Protein AF-A0A3P3Y2M2-F1 (afdb_monomer)

Nearest PDB structures (foldseek):
  5f5b-assembly1_A  TM=7.004E-01  e=1.047E-04  Escherichia coli
  6pj9-assembly1_A  TM=7.264E-01  e=1.577E-04  Escherichia coli
  2nr9-assembly1_A  TM=6.964E-01  e=3.971E-04  Haemophilus influenzae 86-028NP
  6pjp-assembly1_A  TM=7.039E-01  e=3.971E-04  Escherichia coli

Radius of gyration: 27.41 Å; Cα contacts (8 Å, |Δi|>4): 352; chains: 1; bounding box: 83×66×89 Å

Foldseek 3Di:
DPDPPPVPVVVVVVLVLQAFPLLVVLLVLLVVQAVVCVVPVDFDWDQLVCCVVPVVVCVCNLADLLSTAPDDVQSVVQSVLCSVQVSVVCLQFFRVQSNLLLRLLSNQLSVQLSVVLVVCCVVVVPPVSSRDIAGYNLLLSLLSLLLCLLLDDQQDWDDQVVPDTDGSNCNSVVNLVVVCVVPVSHDSSSNVSSNVSSNCVQQAACVVSGDDLVVQVVQCPDPVNVVVCPRPSGRRGDPDDSHDNHHDPVVVVVVVVVVVVVVVVVVVVVVVVVVVVVDDDPDDDDDDDDDDDDDDDDDPDDDPPDDDDDDDDDDDDDD

InterPro domains:
  IPR022764 Peptidase S54, rhomboid domain [PF01694] (60-205)
  IPR035952 Rhomboid-like superfamily [G3DSA:1.20.1540.10] (23-204)
  IPR035952 Rhomboid-like superfamily [SSF144091] (23-203)

Sequence (319 aa):
MDQQQGSRGGRLAEALADVPDGCRLVLGVCAAVFAVTTLTGDVPVICPGSVVFDPWTYAYMLVVPSFVHLGALHILFNMMALLSVGVAIEKRFGTLCFVGIVMVFAVLGNAVYVLAYWAWAVVGGDATMLMSCAAGFSGVLFGMIVLESMLGNTSGSRSVFGLVAVPSWAYPWVSMVAIQLLMPGVSFVGHLSGAFIGLLYSCGVLNWLTLKRSWIRSFDASSVGQKICRRPSYVACPETSPLPPGAPEWFASAGLAVVSRLRAAGNHCRSLFRIRRAAPHWTTGVGHRLGGVHPAYELVGRADIEAGTAAKPPVHPPT

Solvent-accessible surface area (backbone atoms only — not comparable to full-atom values): 18174 Å² total; per-residue (Å²): 141,87,79,75,80,72,54,61,64,51,52,54,53,52,58,57,61,70,46,35,49,43,56,50,49,53,50,51,50,31,51,52,43,35,51,50,29,67,74,69,69,58,72,69,56,34,32,32,42,56,39,71,79,40,43,80,85,37,50,63,47,28,46,54,12,36,44,28,51,96,42,73,67,58,45,49,54,44,51,54,48,40,63,62,49,41,45,56,49,24,73,64,45,3,25,71,49,36,48,45,50,52,52,53,31,26,35,52,11,42,48,45,32,32,50,51,33,49,52,45,19,68,75,70,71,40,67,70,50,23,68,58,60,44,61,29,45,50,21,38,48,34,12,47,44,33,29,50,36,70,73,45,70,55,88,41,73,40,56,52,93,78,76,45,78,36,48,29,74,48,42,55,60,53,47,52,55,51,47,44,71,77,40,68,88,56,58,62,60,41,32,51,24,4,29,50,46,15,47,42,43,51,40,12,64,46,54,87,78,49,74,54,64,69,58,54,51,55,43,47,71,32,83,67,27,42,63,52,61,68,37,91,35,44,40,70,70,56,96,67,74,90,51,53,97,41,54,51,72,67,57,58,53,51,50,52,53,50,52,52,49,51,50,50,51,52,50,51,52,51,50,54,55,50,52,65,71,65,57,78,84,79,85,74,87,80,87,83,88,87,87,82,85,88,88,78,92,78,73,94,82,87,89,87,87,90,83,88,82,83,91,80,84,88,87,82,86,92,133

Secondary structure (DSSP, 8-state):
--SSSSHHHHHHHHHHHTS-HHHHHHHHHHHHHHHHHHHH-----B-HHHHHH-TTTTGGGGTGGGG--SSHHHHHHHHHHIIIIIHHHHHHH-HHHHHHHHHHHHHHHHHHHHHHHHHHHHHHT-GGGGG--B--THHHHHHHHHHHHHHS-TTSEEEETTTEEEEGGGHHHHHHHHHHHH-TTS-HHHHHHHHHHHHHHHTTTTGGGSPPHHHHHHHHHSHHHHHHHTSTT--PPPSS-SS-SS--HHHHHHHHHHHHHHHHHHHHHHHHHHHHHSS------------------------S--S--PPPPPPP---

pLDDT: mean 80.71, std 21.81, range [27.48, 98.69]

Structure (mmCIF, N/CA/C/O backbone):
data_AF-A0A3P3Y2M2-F1
#
_entry.id   AF-A0A3P3Y2M2-F1
#
loop_
_atom_site.group_PDB
_atom_site.id
_atom_site.type_symbol
_atom_site.label_atom_id
_atom_site.label_alt_id
_atom_site.label_comp_id
_atom_site.label_asym_id
_atom_site.label_entity_id
_atom_site.label_seq_id
_atom_site.pdbx_PDB_ins_code
_atom_site.Cartn_x
_atom_site.Cartn_y
_atom_site.Cartn_z
_atom_site.occupancy
_atom_site.B_iso_or_equiv
_atom_site.auth_seq_id
_atom_site.auth_comp_id
_atom_site.auth_asym_id
_atom_site.auth_atom_id
_atom_site.pdbx_PDB_model_num
ATOM 1 N N . MET A 1 1 ? 6.644 -34.733 32.906 1.00 42.22 1 MET A N 1
ATOM 2 C CA . MET A 1 1 ? 7.208 -33.969 31.771 1.00 42.22 1 MET A CA 1
ATOM 3 C C . MET A 1 1 ? 6.109 -33.562 30.774 1.00 42.22 1 MET A C 1
ATOM 5 O O . MET A 1 1 ? 6.388 -33.473 29.592 1.00 42.22 1 MET A O 1
ATOM 9 N N . ASP A 1 2 ? 4.900 -33.199 31.236 1.00 44.31 2 ASP A N 1
ATOM 10 C CA . ASP A 1 2 ? 3.735 -32.919 30.365 1.00 44.31 2 ASP A CA 1
ATOM 11 C C . ASP A 1 2 ? 3.074 -31.561 30.663 1.00 44.31 2 ASP A C 1
ATOM 13 O O . ASP A 1 2 ? 1.903 -31.481 31.019 1.00 44.31 2 ASP A O 1
ATOM 17 N N . GLN A 1 3 ? 3.820 -30.456 30.551 1.00 41.97 3 GLN A N 1
ATOM 18 C CA . GLN A 1 3 ? 3.225 -29.105 30.634 1.00 41.97 3 GLN A CA 1
ATOM 19 C C . GLN A 1 3 ? 3.660 -28.128 29.528 1.00 41.97 3 GLN A C 1
ATOM 21 O O . GLN A 1 3 ? 3.250 -26.972 29.543 1.00 41.97 3 GLN A O 1
ATOM 26 N N . GLN A 1 4 ? 4.428 -28.560 28.519 1.00 44.97 4 GLN A N 1
ATOM 27 C CA . GLN A 1 4 ? 4.898 -27.651 27.456 1.00 44.97 4 GLN A CA 1
ATOM 28 C C . GLN A 1 4 ? 4.209 -27.794 26.088 1.00 44.97 4 GLN A C 1
ATOM 30 O O . GLN A 1 4 ? 4.368 -26.904 25.255 1.00 44.97 4 GLN A O 1
ATOM 35 N N . GLN A 1 5 ? 3.400 -28.830 25.842 1.00 42.41 5 GLN A N 1
ATOM 36 C CA . GLN A 1 5 ? 2.737 -29.011 24.536 1.00 42.41 5 GLN A CA 1
ATOM 37 C C . GLN A 1 5 ? 1.361 -28.329 24.409 1.00 42.41 5 GLN A C 1
ATOM 39 O O . GLN A 1 5 ? 0.930 -28.057 23.292 1.00 42.41 5 GLN A O 1
ATOM 44 N N . GLY A 1 6 ? 0.710 -27.952 25.518 1.00 42.19 6 GLY A N 1
ATOM 45 C CA . GLY A 1 6 ? -0.612 -27.303 25.505 1.00 42.19 6 GLY A CA 1
ATOM 46 C C . GLY A 1 6 ? -0.627 -25.784 25.257 1.00 42.19 6 GLY A C 1
ATOM 47 O O . GLY A 1 6 ? -1.689 -25.227 25.000 1.00 42.19 6 GLY A O 1
ATOM 48 N N . SER A 1 7 ? 0.515 -25.082 25.312 1.00 53.81 7 SER A N 1
ATOM 49 C CA . SER A 1 7 ? 0.525 -23.601 25.328 1.00 53.81 7 SER A CA 1
ATOM 50 C C . SER A 1 7 ? 0.750 -22.928 23.967 1.00 53.81 7 SER A C 1
ATOM 52 O O . SER A 1 7 ? 0.379 -21.768 23.786 1.00 53.81 7 SER A O 1
ATOM 54 N N . ARG A 1 8 ? 1.326 -23.630 22.980 1.00 50.03 8 ARG A N 1
ATOM 55 C CA . ARG A 1 8 ? 1.607 -23.054 21.649 1.00 50.03 8 ARG A CA 1
ATOM 56 C C . ARG A 1 8 ? 0.356 -22.910 20.782 1.00 50.03 8 ARG A C 1
ATOM 58 O O . ARG A 1 8 ? 0.196 -21.878 20.138 1.00 50.03 8 ARG A O 1
ATOM 65 N N . GLY A 1 9 ? -0.533 -23.906 20.805 1.00 49.75 9 GLY A N 1
ATOM 66 C CA . GLY A 1 9 ? -1.818 -23.849 20.098 1.00 49.75 9 GLY A CA 1
ATOM 67 C C . GLY A 1 9 ? -2.753 -22.782 20.674 1.00 49.75 9 GLY A C 1
ATOM 68 O O . GLY A 1 9 ? -3.369 -22.041 19.915 1.00 49.75 9 GLY A O 1
ATOM 69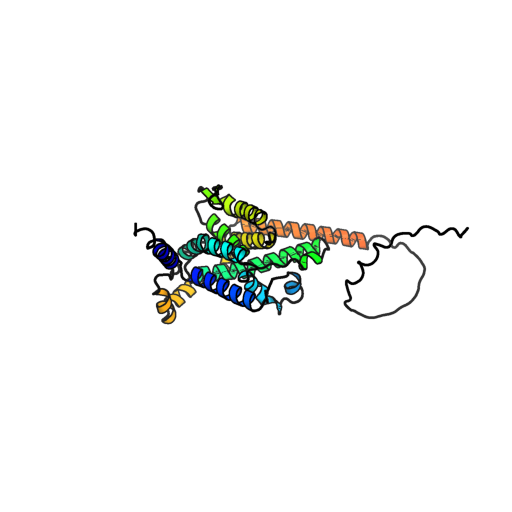 N N . GLY A 1 10 ? -2.773 -22.638 22.006 1.00 55.69 10 GLY A N 1
ATOM 70 C CA . GLY A 1 10 ? -3.553 -21.609 22.700 1.00 55.69 10 GLY A CA 1
ATOM 71 C C . GLY A 1 10 ? -3.094 -20.188 22.371 1.00 55.69 10 GLY A C 1
ATOM 72 O O . GLY A 1 10 ? -3.913 -19.362 21.997 1.00 55.69 10 GLY A O 1
ATOM 73 N N . ARG A 1 11 ? -1.780 -19.920 22.395 1.00 61.12 11 ARG A N 1
ATOM 74 C CA . ARG A 1 11 ? -1.228 -18.580 22.117 1.00 61.12 11 ARG A CA 1
ATOM 75 C C . ARG A 1 11 ? -1.425 -18.111 20.679 1.00 61.12 11 ARG A C 1
ATOM 77 O O . ARG A 1 11 ? -1.640 -16.926 20.460 1.00 61.12 11 ARG A O 1
ATOM 84 N N . LEU A 1 12 ? -1.337 -19.013 19.698 1.00 59.72 12 LEU A N 1
ATOM 85 C CA . LEU A 1 12 ? -1.603 -18.655 18.302 1.00 59.72 12 LEU A CA 1
ATOM 86 C C . LEU A 1 12 ? -3.098 -18.401 18.078 1.00 59.72 12 LEU A C 1
ATOM 88 O O . LEU A 1 12 ? -3.453 -17.437 17.408 1.00 59.72 12 LEU A O 1
ATOM 92 N N . ALA A 1 13 ? -3.966 -19.230 18.661 1.00 60.31 13 ALA A N 1
ATOM 93 C CA . ALA A 1 13 ? -5.411 -19.034 18.592 1.00 60.31 13 ALA A CA 1
ATOM 94 C C . ALA A 1 13 ? -5.848 -17.727 19.278 1.00 60.31 13 ALA A C 1
ATOM 96 O O . ALA A 1 13 ? -6.673 -17.000 18.736 1.00 60.31 13 ALA A O 1
ATOM 97 N N . GLU A 1 14 ? -5.244 -17.394 20.418 1.00 64.56 14 GLU A N 1
ATOM 98 C CA . GLU A 1 14 ? -5.468 -16.148 21.157 1.00 64.56 14 GLU A CA 1
ATOM 99 C C . GLU A 1 14 ? -4.942 -14.928 20.381 1.00 64.56 14 GLU A C 1
ATOM 101 O O . GLU A 1 14 ? -5.668 -13.958 20.182 1.00 64.56 14 GLU A O 1
ATOM 106 N N . ALA A 1 15 ? -3.737 -15.014 19.805 1.00 66.56 15 ALA A N 1
ATOM 107 C CA . ALA A 1 15 ? -3.194 -13.958 18.949 1.00 66.56 15 ALA A CA 1
ATOM 108 C C . ALA A 1 15 ? -4.042 -13.719 17.686 1.00 66.56 15 ALA A C 1
ATOM 110 O O . ALA A 1 15 ? -4.184 -12.579 17.249 1.00 66.56 15 ALA A O 1
ATOM 111 N N . LEU A 1 16 ? -4.623 -14.772 17.099 1.00 67.81 16 LEU A N 1
ATOM 112 C CA . LEU A 1 16 ? -5.538 -14.667 15.956 1.00 67.81 16 LEU A CA 1
ATOM 113 C C . LEU A 1 16 ? -6.929 -14.149 16.361 1.00 67.81 16 LEU A C 1
ATOM 115 O O . LEU A 1 16 ? -7.589 -13.471 15.563 1.00 67.81 16 LEU A O 1
ATOM 119 N N . ALA A 1 17 ? -7.374 -14.424 17.590 1.00 73.38 17 ALA A N 1
ATOM 120 C CA . ALA A 1 17 ? -8.625 -13.907 18.145 1.00 73.38 17 ALA A CA 1
ATOM 121 C C . ALA A 1 17 ? -8.603 -12.375 18.309 1.00 73.38 17 ALA A C 1
ATOM 123 O O . ALA A 1 17 ? -9.629 -11.726 18.090 1.00 73.38 17 ALA A O 1
ATOM 124 N N . ASP A 1 18 ? -7.425 -11.802 18.562 1.00 84.81 18 ASP A N 1
ATOM 125 C CA . ASP A 1 18 ? -7.211 -10.356 18.710 1.00 84.81 18 ASP A CA 1
ATOM 126 C C . ASP A 1 18 ? -7.053 -9.588 17.388 1.00 84.81 18 ASP A C 1
ATOM 128 O O . ASP A 1 18 ? -6.997 -8.351 17.388 1.00 84.81 18 ASP A O 1
ATOM 132 N N . VAL A 1 19 ? -6.979 -10.289 16.250 1.00 93.00 19 VAL A N 1
ATOM 133 C CA . VAL A 1 19 ? -6.879 -9.650 14.931 1.00 93.00 19 VAL A CA 1
ATOM 134 C C . VAL A 1 19 ? -8.233 -9.039 14.552 1.00 93.00 19 VAL A C 1
ATOM 136 O O . VAL A 1 19 ? -9.222 -9.770 14.476 1.00 93.00 19 VAL A O 1
ATOM 139 N N . PRO A 1 20 ? -8.300 -7.728 14.265 1.00 96.19 20 PRO A N 1
ATOM 140 C CA . PRO A 1 20 ? -9.524 -7.084 13.811 1.00 96.19 20 PRO A CA 1
ATOM 141 C C . PRO A 1 20 ? -10.053 -7.620 12.470 1.00 96.19 20 PRO A C 1
ATOM 143 O O . PRO A 1 20 ? -9.307 -8.167 11.650 1.00 96.19 20 PRO A O 1
ATOM 146 N N . ASP A 1 21 ? -11.354 -7.451 12.237 1.00 95.94 21 ASP A N 1
ATOM 147 C CA . ASP A 1 21 ? -12.065 -8.051 11.101 1.00 95.94 21 ASP A CA 1
ATOM 148 C C . ASP A 1 21 ? -11.552 -7.590 9.723 1.00 95.94 21 ASP A C 1
ATOM 150 O O . ASP A 1 21 ? -11.526 -8.386 8.783 1.00 95.94 21 ASP A O 1
ATOM 154 N N . GLY A 1 22 ? -11.106 -6.342 9.579 1.00 97.19 22 GLY A N 1
ATOM 155 C CA . GLY A 1 22 ? -10.561 -5.816 8.325 1.00 97.19 22 GLY A CA 1
ATOM 156 C C . GLY A 1 22 ? -9.234 -6.475 7.951 1.00 97.19 22 GLY A C 1
ATOM 157 O O . GLY A 1 22 ? -9.047 -6.909 6.814 1.00 97.19 22 GLY A O 1
ATOM 158 N N . CYS A 1 23 ? -8.328 -6.629 8.913 1.00 97.81 23 CYS A N 1
ATOM 159 C CA . CYS A 1 23 ? -7.068 -7.344 8.739 1.00 97.81 23 CYS A CA 1
ATOM 160 C C . CYS A 1 23 ? -7.311 -8.815 8.395 1.00 97.81 23 CYS A C 1
ATOM 162 O O . CYS A 1 23 ? -6.661 -9.342 7.492 1.00 97.81 23 CYS A O 1
ATOM 164 N N . ARG A 1 24 ? -8.280 -9.469 9.055 1.00 96.12 24 ARG A N 1
ATOM 165 C CA . ARG A 1 24 ? -8.691 -10.842 8.710 1.00 96.12 24 ARG A CA 1
ATOM 166 C C . ARG A 1 24 ? -9.223 -10.940 7.288 1.00 96.12 24 ARG A C 1
ATOM 168 O O . ARG A 1 24 ? -8.880 -11.890 6.590 1.00 96.12 24 ARG A O 1
ATOM 175 N N . LEU A 1 25 ? -10.029 -9.970 6.856 1.00 97.50 25 LEU A N 1
ATOM 176 C CA . LEU A 1 25 ? -10.544 -9.913 5.491 1.00 97.50 25 LEU A CA 1
ATOM 177 C C . LEU A 1 25 ? -9.397 -9.847 4.480 1.00 97.50 25 LEU A C 1
ATOM 179 O O . LEU A 1 25 ? -9.344 -10.673 3.574 1.00 97.50 25 LEU A O 1
ATOM 183 N N . VAL A 1 26 ? -8.458 -8.913 4.650 1.00 98.38 26 VAL A N 1
ATOM 184 C CA . VAL A 1 26 ? -7.310 -8.767 3.739 1.00 98.38 26 VAL A CA 1
ATOM 185 C C . VAL A 1 26 ? -6.443 -10.026 3.739 1.00 98.38 26 VAL A C 1
ATOM 187 O O . VAL A 1 26 ? -6.073 -10.510 2.671 1.00 98.38 26 VAL A O 1
ATOM 190 N N . LEU A 1 27 ? -6.165 -10.596 4.915 1.00 97.44 27 LEU A N 1
ATOM 191 C CA . LEU A 1 27 ? -5.400 -11.837 5.047 1.00 97.44 27 LEU A CA 1
ATOM 192 C C . LEU A 1 27 ? -6.092 -13.001 4.325 1.00 97.44 27 LEU A C 1
ATOM 194 O O . LEU A 1 27 ? -5.446 -13.723 3.568 1.00 97.44 27 LEU A O 1
ATOM 198 N N . GLY A 1 28 ? -7.405 -13.152 4.516 1.00 97.81 28 GLY A N 1
ATOM 199 C CA . GLY A 1 28 ? -8.212 -14.175 3.855 1.00 97.81 28 GLY A CA 1
ATOM 200 C C . GLY A 1 28 ? -8.247 -14.010 2.337 1.00 97.81 28 GLY A C 1
ATOM 201 O O . GLY A 1 28 ? -8.070 -14.991 1.619 1.00 97.81 28 GLY A O 1
ATOM 202 N N . VAL A 1 29 ? -8.400 -12.778 1.840 1.00 98.50 29 VAL A N 1
ATOM 203 C CA . VAL A 1 29 ? -8.367 -12.474 0.399 1.00 98.50 29 VAL A CA 1
ATOM 204 C C . VAL A 1 29 ? -7.001 -12.810 -0.196 1.00 98.50 29 VAL A C 1
ATOM 206 O O . VAL A 1 29 ? -6.942 -13.541 -1.180 1.00 98.50 29 VAL A O 1
ATOM 209 N N . CYS A 1 30 ? -5.901 -12.354 0.410 1.00 98.38 30 CYS A N 1
ATOM 210 C CA . CYS A 1 30 ? -4.549 -12.664 -0.064 1.00 98.38 30 CYS A CA 1
ATOM 211 C C . CYS A 1 30 ? -4.268 -14.174 -0.068 1.00 98.38 30 CYS A C 1
ATOM 213 O O . CYS A 1 30 ? -3.694 -14.686 -1.027 1.00 98.38 30 CYS A O 1
ATOM 215 N N . ALA A 1 31 ? -4.689 -14.896 0.976 1.00 98.00 31 ALA A N 1
ATOM 216 C CA . ALA A 1 31 ? -4.519 -16.345 1.060 1.00 98.00 31 ALA A CA 1
ATOM 217 C C . ALA A 1 31 ? -5.339 -17.086 -0.007 1.00 98.00 31 ALA A C 1
ATOM 219 O O . ALA A 1 31 ? -4.819 -17.989 -0.662 1.00 98.00 31 ALA A O 1
ATOM 220 N N . ALA A 1 32 ? -6.597 -16.686 -0.217 1.00 98.12 32 ALA A N 1
ATOM 221 C CA . ALA A 1 32 ? -7.462 -17.271 -1.236 1.00 98.12 32 ALA A CA 1
ATOM 222 C C . ALA A 1 32 ? -6.926 -17.014 -2.651 1.00 98.12 32 ALA A C 1
ATOM 224 O O . ALA A 1 32 ? -6.823 -17.950 -3.441 1.00 98.12 32 ALA A O 1
ATOM 225 N N . VAL A 1 33 ? -6.524 -15.774 -2.951 1.00 98.00 33 VAL A N 1
ATOM 226 C CA . VAL A 1 33 ? -5.908 -15.420 -4.238 1.00 98.00 33 VAL A CA 1
ATOM 227 C C . VAL A 1 33 ? -4.638 -16.234 -4.451 1.00 98.00 33 VAL A C 1
ATOM 229 O O . VAL A 1 33 ? -4.509 -16.868 -5.489 1.00 98.00 33 VAL A O 1
ATOM 232 N N . PHE A 1 34 ? -3.746 -16.308 -3.460 1.00 97.81 34 PHE A N 1
ATOM 233 C CA . PHE A 1 34 ? -2.516 -17.091 -3.575 1.00 97.81 34 PHE A CA 1
ATOM 234 C C . PHE A 1 34 ? -2.774 -18.583 -3.821 1.00 97.81 34 PHE A C 1
ATOM 236 O O . PHE A 1 34 ? -2.084 -19.201 -4.633 1.00 97.81 34 PHE A O 1
ATOM 243 N N . ALA A 1 35 ? -3.784 -19.166 -3.167 1.00 97.69 35 ALA A N 1
ATOM 244 C CA . ALA A 1 35 ? -4.189 -20.545 -3.424 1.00 97.69 35 ALA A CA 1
ATOM 245 C C . ALA A 1 35 ? -4.680 -20.721 -4.870 1.00 97.69 35 ALA A C 1
ATOM 247 O O . ALA A 1 35 ? -4.222 -21.625 -5.564 1.00 97.69 35 ALA A O 1
ATOM 248 N N . VAL A 1 36 ? -5.550 -19.828 -5.352 1.00 97.62 36 VAL A N 1
ATOM 249 C CA . VAL A 1 36 ? -6.069 -19.868 -6.729 1.00 97.62 36 VAL A CA 1
ATOM 250 C C . VAL A 1 36 ? -4.948 -19.709 -7.756 1.00 97.62 36 VAL A C 1
ATOM 252 O O . VAL A 1 36 ? -4.858 -20.520 -8.676 1.00 97.62 36 VAL A O 1
ATOM 255 N N . THR A 1 37 ? -4.060 -18.726 -7.598 1.00 96.88 37 THR A N 1
ATOM 256 C CA . THR A 1 37 ? -2.951 -18.497 -8.540 1.00 96.88 37 THR A CA 1
ATOM 257 C C . THR A 1 37 ? -1.950 -19.654 -8.526 1.00 96.88 37 THR A C 1
ATOM 259 O O . THR A 1 37 ? -1.396 -20.004 -9.560 1.00 96.88 37 THR A O 1
ATOM 262 N N . THR A 1 38 ? -1.752 -20.307 -7.374 1.00 96.06 38 THR A N 1
ATOM 263 C CA . THR A 1 38 ? -0.898 -21.505 -7.271 1.00 96.06 38 THR A CA 1
ATOM 264 C C . THR A 1 38 ? -1.526 -22.719 -7.960 1.00 96.06 38 THR A C 1
ATOM 266 O O . THR A 1 38 ? -0.818 -23.489 -8.600 1.00 96.06 38 THR A O 1
ATOM 269 N N . LEU A 1 39 ? -2.845 -22.901 -7.842 1.00 96.75 39 LEU A N 1
ATOM 270 C CA . LEU A 1 39 ? -3.561 -24.027 -8.452 1.00 96.75 39 LEU A CA 1
ATOM 271 C C . LEU A 1 39 ? -3.724 -23.876 -9.968 1.00 96.75 39 LEU A C 1
ATOM 273 O O . LEU A 1 39 ? -3.682 -24.867 -10.690 1.00 96.75 39 LEU A O 1
ATOM 277 N N . THR A 1 40 ? -3.945 -22.651 -10.440 1.00 96.50 40 THR A N 1
ATOM 278 C CA . THR A 1 40 ? -4.208 -22.362 -11.859 1.00 96.50 40 THR A CA 1
ATOM 279 C C . THR A 1 40 ? -2.939 -22.065 -12.653 1.00 96.50 40 THR A C 1
ATOM 281 O O . THR A 1 40 ? -2.927 -22.259 -13.865 1.00 96.50 40 THR A O 1
ATOM 284 N N . GLY A 1 41 ? -1.883 -21.582 -11.993 1.00 93.50 41 GLY A N 1
ATOM 285 C CA . GLY A 1 41 ? -0.690 -21.046 -12.647 1.00 93.50 41 GLY A CA 1
ATOM 286 C C . GLY A 1 41 ? -0.894 -19.661 -13.274 1.00 93.50 41 GLY A C 1
ATOM 287 O O . GLY A 1 41 ? 0.072 -19.088 -13.773 1.00 93.50 41 GLY A O 1
ATOM 288 N N . ASP A 1 42 ? -2.112 -19.109 -13.233 1.00 92.81 42 ASP A N 1
ATOM 289 C CA . ASP A 1 42 ? -2.406 -17.762 -13.716 1.00 92.81 42 ASP A CA 1
ATOM 290 C C . ASP A 1 42 ? -2.088 -16.743 -12.619 1.00 92.81 42 ASP A C 1
ATOM 292 O O . ASP A 1 42 ? -2.654 -16.774 -11.523 1.00 92.81 42 ASP A O 1
ATOM 296 N N . VAL A 1 43 ? -1.132 -15.859 -12.896 1.00 93.25 43 VAL A N 1
ATOM 297 C CA . VAL A 1 43 ? -0.588 -14.906 -11.928 1.00 93.25 43 VAL A CA 1
ATOM 298 C C . VAL A 1 43 ? -0.724 -13.500 -12.508 1.00 93.25 43 VAL A C 1
ATOM 300 O O . VAL A 1 43 ? 0.181 -13.031 -13.204 1.00 93.25 43 VAL A O 1
ATOM 303 N N . PRO A 1 44 ? -1.840 -12.798 -12.235 1.00 93.50 44 PRO A N 1
ATOM 304 C CA . PRO A 1 44 ? -2.042 -11.467 -12.776 1.00 93.50 44 PRO A CA 1
ATOM 305 C C . PRO A 1 44 ? -1.059 -10.481 -12.139 1.00 93.50 44 PRO A C 1
ATOM 307 O O . PRO A 1 44 ? -1.107 -10.196 -10.941 1.00 93.50 44 PRO A O 1
ATOM 310 N N . VAL A 1 45 ? -0.165 -9.950 -12.968 1.00 95.50 45 VAL A N 1
ATOM 311 C CA . VAL A 1 45 ? 0.812 -8.918 -12.612 1.00 95.50 45 VAL A CA 1
ATOM 312 C C . VAL A 1 45 ? 0.455 -7.608 -13.310 1.00 95.50 45 VAL A C 1
ATOM 314 O O . VAL A 1 45 ? -0.059 -7.610 -14.430 1.00 95.50 45 VAL A O 1
ATOM 317 N N . ILE A 1 46 ? 0.738 -6.474 -12.669 1.00 96.12 46 ILE A N 1
ATOM 318 C CA . ILE A 1 46 ? 0.613 -5.170 -13.323 1.00 96.12 46 ILE A CA 1
ATOM 319 C C . ILE A 1 46 ? 1.877 -4.884 -14.125 1.00 96.12 46 ILE A C 1
ATOM 321 O O . ILE A 1 46 ? 2.958 -4.769 -13.557 1.00 96.12 46 ILE A O 1
ATOM 325 N N . CYS A 1 47 ? 1.723 -4.716 -15.435 1.00 96.44 47 CYS A N 1
ATOM 326 C CA . CYS A 1 47 ? 2.747 -4.175 -16.321 1.00 96.44 47 CYS A CA 1
ATOM 327 C C . CYS A 1 47 ? 2.302 -2.772 -16.776 1.00 96.44 47 CYS A C 1
ATOM 329 O O . CYS A 1 47 ? 1.189 -2.643 -17.301 1.00 96.44 47 CYS A O 1
ATOM 331 N N . PRO A 1 48 ? 3.119 -1.714 -16.605 1.00 95.69 48 PRO A N 1
ATOM 332 C CA . PRO A 1 48 ? 2.750 -0.351 -16.980 1.00 95.69 48 PRO A CA 1
ATOM 333 C C . PRO A 1 48 ? 2.276 -0.215 -18.426 1.00 95.69 48 PRO A C 1
ATOM 335 O O . PRO A 1 48 ? 1.300 0.486 -18.674 1.00 95.69 48 PRO A O 1
ATOM 338 N N . GLY A 1 49 ? 2.906 -0.924 -19.369 1.00 92.56 49 GLY A N 1
ATOM 339 C CA . GLY A 1 49 ? 2.522 -0.895 -20.781 1.00 92.56 49 GLY A CA 1
ATOM 340 C C . GLY A 1 49 ? 1.059 -1.272 -21.017 1.00 92.56 49 GLY A C 1
ATOM 341 O O . GLY A 1 49 ? 0.353 -0.542 -21.706 1.00 92.56 49 GLY A O 1
ATOM 342 N N . SER A 1 50 ? 0.574 -2.349 -20.393 1.00 93.62 50 SER A N 1
ATOM 343 C CA . SER A 1 50 ? -0.813 -2.811 -20.553 1.00 93.62 50 SER A CA 1
ATOM 344 C C . SER A 1 50 ? -1.821 -1.752 -20.105 1.00 93.62 50 SER A C 1
ATOM 346 O O . SER A 1 50 ? -2.784 -1.471 -20.811 1.00 93.62 50 SER A O 1
ATOM 348 N N . VAL A 1 51 ? -1.565 -1.110 -18.961 1.00 95.56 51 VAL A N 1
ATOM 349 C CA . VAL A 1 51 ? -2.449 -0.071 -18.410 1.00 95.56 51 VAL A CA 1
ATOM 350 C C . VAL A 1 51 ? -2.356 1.234 -19.207 1.00 95.56 51 VAL A C 1
ATOM 352 O O . VAL A 1 51 ? -3.356 1.922 -19.371 1.00 95.56 51 VAL A O 1
ATOM 355 N N . VAL A 1 52 ? -1.174 1.590 -19.715 1.00 94.12 52 VAL A N 1
ATOM 356 C CA . VAL A 1 52 ? -0.974 2.811 -20.513 1.00 94.12 52 VAL A CA 1
ATOM 357 C C . VAL A 1 52 ? -1.646 2.706 -21.881 1.00 94.12 52 VAL A C 1
ATOM 359 O O . VAL A 1 52 ? -2.272 3.669 -22.321 1.00 94.12 52 VAL A O 1
ATOM 362 N N . PHE A 1 53 ? -1.496 1.569 -22.565 1.00 93.81 53 PHE A N 1
ATOM 363 C CA . PHE A 1 53 ? -1.968 1.411 -23.942 1.00 93.81 53 PHE A CA 1
ATOM 364 C C . PHE A 1 53 ? -3.431 0.969 -24.042 1.00 93.81 53 PHE A C 1
ATOM 366 O O . PHE A 1 53 ? -4.086 1.319 -25.021 1.00 93.81 53 PHE A O 1
ATOM 373 N N . ASP A 1 54 ? -3.957 0.263 -23.038 1.00 94.12 54 ASP A N 1
ATOM 374 C CA . ASP A 1 54 ? -5.370 -0.123 -22.978 1.00 94.12 54 ASP A CA 1
ATOM 375 C C . ASP A 1 54 ? -5.948 0.034 -21.551 1.00 94.12 54 ASP A C 1
ATOM 377 O O . ASP A 1 54 ? -6.221 -0.939 -20.837 1.00 94.12 54 ASP A O 1
ATOM 381 N N . PRO A 1 55 ? -6.132 1.285 -21.090 1.00 92.81 55 PRO A N 1
ATOM 382 C CA . PRO A 1 55 ? -6.509 1.571 -19.707 1.00 92.81 55 PRO A CA 1
ATOM 383 C C . PRO A 1 55 ? -7.887 1.033 -19.322 1.00 92.81 55 PRO A C 1
ATOM 385 O O . PRO A 1 55 ? -8.106 0.726 -18.153 1.00 92.81 55 PRO A O 1
ATOM 388 N N . TRP A 1 56 ? -8.825 0.923 -20.266 1.00 93.44 56 TRP A N 1
ATOM 389 C CA . TRP A 1 56 ? -10.187 0.486 -19.952 1.00 93.44 56 TRP A CA 1
ATOM 390 C C . TRP A 1 56 ? -10.273 -1.017 -19.743 1.00 93.44 56 TRP A C 1
ATOM 392 O O . TRP A 1 56 ? -10.899 -1.453 -18.776 1.00 93.44 56 TRP A O 1
ATOM 402 N N . THR A 1 57 ? -9.590 -1.797 -20.577 1.00 95.38 57 THR A N 1
ATOM 403 C CA . THR A 1 57 ? -9.514 -3.249 -20.397 1.00 95.38 57 THR A CA 1
ATOM 404 C C . THR A 1 57 ? -8.719 -3.605 -19.145 1.00 95.38 57 THR A C 1
ATOM 406 O O . THR A 1 57 ? -9.126 -4.483 -18.386 1.00 95.38 57 THR A O 1
ATOM 409 N N . TYR A 1 58 ? -7.616 -2.898 -18.875 1.00 95.56 58 TYR A N 1
ATOM 410 C CA . TYR A 1 58 ? -6.709 -3.219 -17.768 1.00 95.56 58 TYR A CA 1
ATOM 411 C C . TYR A 1 58 ? -6.938 -2.394 -16.491 1.00 95.56 58 TYR A C 1
ATOM 413 O O . TYR A 1 58 ? -6.121 -2.456 -15.573 1.00 95.56 58 TYR A O 1
ATOM 421 N N . ALA A 1 59 ? -8.058 -1.674 -16.356 1.00 94.88 59 ALA A N 1
ATOM 422 C CA . ALA A 1 59 ? -8.351 -0.860 -15.167 1.00 94.88 59 ALA A CA 1
ATOM 423 C C . ALA A 1 59 ? -8.321 -1.668 -13.854 1.00 94.88 59 ALA A C 1
ATOM 425 O O . ALA A 1 59 ? -7.854 -1.183 -12.821 1.00 94.88 59 ALA A O 1
ATOM 426 N N . TYR A 1 60 ? -8.771 -2.926 -13.890 1.00 95.62 60 TYR A N 1
ATOM 427 C CA . TYR A 1 60 ? -8.761 -3.822 -12.730 1.00 95.62 60 TYR A CA 1
ATOM 428 C C . TYR A 1 60 ? -7.343 -4.134 -12.215 1.00 95.62 60 TYR A C 1
ATOM 430 O O . TYR A 1 60 ? -7.178 -4.467 -11.037 1.00 95.62 60 TYR A O 1
ATOM 438 N N . MET A 1 61 ? -6.310 -3.964 -13.055 1.00 96.56 61 MET A N 1
ATOM 439 C CA . MET A 1 61 ? -4.908 -4.137 -12.663 1.00 96.56 61 MET A CA 1
ATOM 440 C C . MET A 1 61 ? -4.425 -3.073 -11.681 1.00 96.56 61 MET A C 1
ATOM 442 O O . MET A 1 61 ? -3.403 -3.265 -11.035 1.00 96.56 61 MET A O 1
ATOM 446 N N . LEU A 1 62 ? -5.175 -1.987 -11.483 1.00 97.50 62 LEU A N 1
ATOM 447 C CA . LEU A 1 62 ? -4.889 -1.044 -10.402 1.00 97.50 62 LEU A CA 1
ATOM 448 C C . LEU A 1 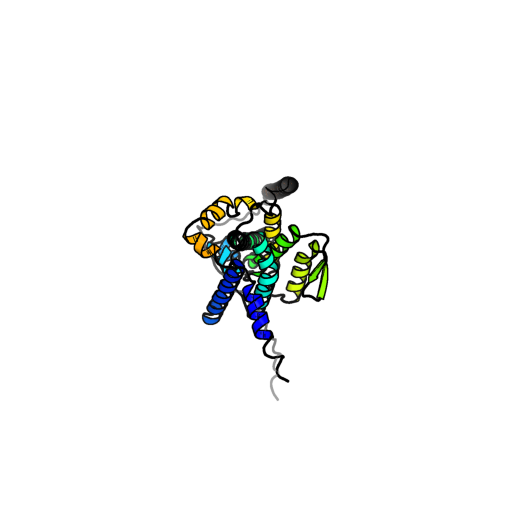62 ? -5.220 -1.618 -9.014 1.00 97.50 62 LEU A C 1
ATOM 450 O O . LEU A 1 62 ? -4.781 -1.059 -8.015 1.00 97.50 62 LEU A O 1
ATOM 454 N N . VAL A 1 63 ? -5.960 -2.727 -8.924 1.00 97.75 63 VAL A N 1
ATOM 455 C CA . VAL A 1 63 ? -6.354 -3.349 -7.648 1.00 97.75 63 VAL A CA 1
ATOM 456 C C . VAL A 1 63 ? -5.788 -4.756 -7.510 1.00 97.75 63 VAL A C 1
ATOM 458 O O . VAL A 1 63 ? -5.114 -5.056 -6.528 1.00 97.75 63 VAL A O 1
ATOM 461 N N . VAL A 1 64 ? -6.084 -5.631 -8.475 1.00 97.44 64 VAL A N 1
ATOM 462 C CA . VAL A 1 64 ? -5.886 -7.086 -8.348 1.00 97.44 64 VAL A CA 1
ATOM 463 C C . VAL A 1 64 ? -4.442 -7.480 -7.996 1.00 97.44 64 VAL A C 1
ATOM 465 O O . VAL A 1 64 ? -4.265 -8.236 -7.039 1.00 97.44 64 VAL A O 1
ATOM 468 N N . PRO A 1 65 ? -3.399 -6.944 -8.656 1.00 97.38 65 PRO A N 1
ATOM 469 C CA . PRO A 1 65 ? -2.009 -7.337 -8.419 1.00 97.38 65 PRO A CA 1
ATOM 470 C C . PRO A 1 65 ? -1.516 -7.047 -7.002 1.00 97.38 65 PRO A C 1
ATOM 472 O O . PRO A 1 65 ? -0.594 -7.711 -6.535 1.00 97.38 65 PRO A O 1
ATOM 475 N N . SER A 1 66 ? -2.147 -6.120 -6.271 1.00 98.25 66 SER A N 1
ATOM 476 C CA . SER A 1 66 ? -1.822 -5.884 -4.860 1.00 98.25 66 SER A CA 1
ATOM 477 C C . SER A 1 66 ? -2.188 -7.065 -3.957 1.00 98.25 66 SER A C 1
ATOM 479 O O . SER A 1 66 ? -1.629 -7.188 -2.876 1.00 98.25 66 SER A O 1
ATOM 481 N N . PHE A 1 67 ? -3.084 -7.959 -4.377 1.00 98.44 67 PHE A N 1
ATOM 482 C CA . PHE A 1 67 ? -3.478 -9.144 -3.602 1.00 98.44 67 PHE A CA 1
ATOM 483 C C . PHE A 1 67 ? -2.821 -10.439 -4.115 1.00 98.44 67 PHE A C 1
ATOM 485 O O . PHE A 1 67 ? -2.940 -11.491 -3.484 1.00 98.44 67 PHE A O 1
ATOM 492 N N . VAL A 1 68 ? -2.079 -10.363 -5.224 1.00 97.75 68 VAL A N 1
ATOM 493 C CA . VAL A 1 68 ? -1.355 -11.481 -5.847 1.00 97.75 68 VAL A CA 1
ATOM 494 C C . VAL A 1 68 ? 0.053 -11.590 -5.267 1.00 97.75 68 VAL A C 1
ATOM 496 O O . VAL A 1 68 ? 0.713 -10.583 -5.027 1.00 97.75 68 VAL A O 1
ATOM 499 N N . HIS A 1 69 ? 0.538 -12.814 -5.051 1.00 96.44 69 HIS A N 1
ATOM 500 C CA . HIS A 1 69 ? 1.862 -13.065 -4.483 1.00 96.44 69 HIS A CA 1
ATOM 501 C C . HIS A 1 69 ? 2.622 -14.115 -5.294 1.00 96.44 69 HIS A C 1
ATOM 503 O O . HIS A 1 69 ? 2.092 -15.171 -5.614 1.00 96.44 69 HIS A O 1
ATOM 509 N N . LEU A 1 70 ? 3.894 -13.832 -5.580 1.00 92.69 70 LEU A N 1
ATOM 510 C CA . LEU A 1 70 ? 4.743 -14.641 -6.470 1.00 92.69 70 LEU A CA 1
ATOM 511 C C . LEU A 1 70 ? 5.437 -15.833 -5.781 1.00 92.69 70 LEU A C 1
ATOM 513 O O . LEU A 1 70 ? 6.271 -16.498 -6.384 1.00 92.69 70 LEU A O 1
ATOM 517 N N . GLY A 1 71 ? 5.147 -16.092 -4.504 1.00 92.56 71 GLY A N 1
ATOM 518 C CA . GLY A 1 71 ? 5.746 -17.209 -3.775 1.00 92.56 71 GLY A CA 1
ATOM 519 C C . GLY A 1 71 ? 5.428 -17.217 -2.282 1.00 92.56 71 GLY A C 1
ATOM 520 O O . GLY A 1 71 ? 4.999 -16.210 -1.715 1.00 92.56 71 GLY A O 1
ATOM 521 N N . ALA A 1 72 ? 5.684 -18.358 -1.635 1.00 93.69 72 ALA A N 1
ATOM 522 C CA . ALA A 1 72 ? 5.324 -18.604 -0.237 1.00 93.69 72 ALA A CA 1
ATOM 523 C C . ALA A 1 72 ? 5.997 -17.631 0.749 1.00 93.69 72 ALA A C 1
ATOM 525 O O . ALA A 1 72 ? 5.339 -17.096 1.636 1.00 93.69 72 ALA A O 1
ATOM 526 N N . LEU A 1 73 ? 7.293 -17.345 0.574 1.00 91.75 73 LEU A N 1
ATOM 527 C CA . LEU A 1 73 ? 7.995 -16.372 1.421 1.00 91.75 73 LEU A CA 1
ATOM 528 C C . LEU A 1 73 ? 7.471 -14.947 1.212 1.00 91.75 73 LEU A C 1
ATOM 530 O O . LEU A 1 73 ? 7.357 -14.189 2.171 1.00 91.75 73 LEU A O 1
ATOM 534 N N . HIS A 1 74 ? 7.101 -14.595 -0.022 1.00 93.31 74 HIS A N 1
ATOM 535 C CA . HIS A 1 74 ? 6.578 -13.269 -0.341 1.00 93.31 74 HIS A CA 1
ATOM 536 C C . HIS A 1 74 ? 5.239 -13.016 0.371 1.00 93.31 74 HIS A C 1
ATOM 538 O O . HIS A 1 74 ? 5.089 -11.996 1.045 1.00 93.31 74 HIS A O 1
ATOM 544 N N . ILE A 1 75 ? 4.289 -13.957 0.293 1.00 96.00 75 ILE A N 1
ATOM 545 C CA . ILE A 1 75 ? 3.029 -13.834 1.041 1.00 96.00 75 ILE A CA 1
ATOM 546 C C . ILE A 1 75 ? 3.258 -13.892 2.553 1.00 96.00 75 ILE A C 1
ATOM 548 O O . ILE A 1 75 ? 2.678 -13.086 3.274 1.00 96.00 75 ILE A O 1
ATOM 552 N N . LEU A 1 76 ? 4.140 -14.770 3.040 1.00 94.62 76 LEU A N 1
ATOM 553 C CA . LEU A 1 76 ? 4.434 -14.882 4.469 1.00 94.62 76 LEU A CA 1
ATOM 554 C C . LEU A 1 76 ? 4.916 -13.548 5.054 1.00 94.62 76 LEU A C 1
ATOM 556 O O . LEU A 1 76 ? 4.344 -13.067 6.032 1.00 94.62 76 LEU A O 1
ATOM 560 N N . PHE A 1 77 ? 5.927 -12.919 4.447 1.00 92.06 77 PHE A N 1
ATOM 561 C CA . PHE A 1 77 ? 6.451 -11.640 4.934 1.00 92.06 77 PHE A CA 1
ATOM 562 C C . PHE A 1 77 ? 5.428 -10.507 4.823 1.00 92.06 77 PHE A C 1
ATOM 564 O O . PHE A 1 77 ? 5.290 -9.732 5.772 1.00 92.06 77 PHE A O 1
ATOM 571 N N . ASN A 1 78 ? 4.654 -10.447 3.735 1.00 95.94 78 ASN A N 1
ATOM 572 C CA . ASN A 1 78 ? 3.599 -9.442 3.599 1.00 95.94 78 ASN A CA 1
ATOM 573 C C . ASN A 1 78 ? 2.508 -9.614 4.661 1.00 95.94 78 ASN A C 1
ATOM 575 O O . ASN A 1 78 ? 2.073 -8.631 5.256 1.00 95.94 78 ASN A O 1
ATOM 579 N N . MET A 1 79 ? 2.067 -10.842 4.942 1.00 96.62 79 MET A N 1
ATOM 580 C CA . MET A 1 79 ? 1.004 -11.068 5.924 1.00 96.62 79 MET A CA 1
ATOM 581 C C . MET A 1 79 ? 1.496 -10.847 7.359 1.00 96.62 79 MET A C 1
ATOM 583 O O . MET A 1 79 ? 0.759 -10.295 8.171 1.00 96.62 79 MET A O 1
ATOM 587 N N . MET A 1 80 ? 2.754 -11.172 7.675 1.00 93.56 80 MET A N 1
ATOM 588 C CA . MET A 1 80 ? 3.348 -10.792 8.965 1.00 93.56 80 MET A CA 1
ATOM 589 C C . MET A 1 80 ? 3.428 -9.268 9.128 1.00 93.56 80 MET A C 1
ATOM 591 O O . MET A 1 80 ? 3.104 -8.748 10.196 1.00 93.56 80 MET A O 1
ATOM 595 N N . ALA A 1 81 ? 3.805 -8.544 8.071 1.00 93.75 81 ALA A N 1
ATOM 596 C CA . ALA A 1 81 ? 3.806 -7.084 8.080 1.00 93.75 81 ALA A CA 1
ATOM 597 C C . ALA A 1 81 ? 2.384 -6.505 8.194 1.00 93.75 81 ALA A C 1
ATOM 599 O O . ALA A 1 81 ? 2.172 -5.548 8.932 1.00 93.75 81 ALA A O 1
ATOM 600 N N . LEU A 1 82 ? 1.387 -7.102 7.532 1.00 96.75 82 LEU A N 1
ATOM 601 C CA . LEU A 1 82 ? -0.021 -6.717 7.678 1.00 96.75 82 LEU A CA 1
ATOM 602 C C . LEU A 1 82 ? -0.484 -6.867 9.129 1.00 96.75 82 LEU A C 1
ATOM 604 O O . LEU A 1 82 ? -1.128 -5.968 9.660 1.00 96.75 82 LEU A O 1
ATOM 608 N N . LEU A 1 83 ? -0.143 -7.975 9.783 1.00 94.19 83 LEU A N 1
ATOM 609 C CA . LEU A 1 83 ? -0.520 -8.198 11.178 1.00 94.19 83 LEU A CA 1
ATOM 610 C C . LEU A 1 83 ? 0.182 -7.228 12.139 1.00 94.19 83 LEU A C 1
ATOM 612 O O . LEU A 1 83 ? -0.387 -6.898 13.176 1.00 94.19 83 LEU A O 1
ATOM 616 N N . SER A 1 84 ? 1.374 -6.729 11.801 1.00 90.44 84 SER A N 1
ATOM 617 C CA . SER A 1 84 ? 2.072 -5.747 12.636 1.00 90.44 84 SER A CA 1
ATOM 618 C C . SER A 1 84 ? 1.540 -4.322 12.449 1.00 90.44 84 SER A C 1
ATOM 620 O O . SER A 1 84 ? 1.194 -3.666 13.431 1.00 90.44 84 SER A O 1
ATOM 622 N N . VAL A 1 85 ? 1.443 -3.832 11.207 1.00 94.06 85 VAL A N 1
ATOM 623 C CA . VAL A 1 85 ? 1.048 -2.439 10.925 1.00 94.06 85 VAL A CA 1
ATOM 624 C C . VAL A 1 85 ? -0.456 -2.277 10.718 1.00 94.06 85 VAL A C 1
ATOM 626 O O . VAL A 1 85 ? -1.048 -1.302 11.179 1.00 94.06 85 VAL A O 1
ATOM 629 N N . GLY A 1 86 ? -1.099 -3.237 10.056 1.00 96.31 86 GLY A N 1
ATOM 630 C CA . GLY A 1 86 ? -2.518 -3.178 9.710 1.00 96.31 86 GLY A CA 1
ATOM 631 C C . GLY A 1 86 ? -3.405 -3.190 10.946 1.00 96.31 86 GLY A C 1
ATOM 632 O O . GLY A 1 86 ? -4.299 -2.357 11.050 1.00 96.31 86 GLY A O 1
ATOM 633 N N . VAL A 1 87 ? -3.098 -4.041 11.933 1.00 95.19 87 VAL A N 1
ATOM 634 C CA . VAL A 1 87 ? -3.840 -4.097 13.205 1.00 95.19 87 VAL A CA 1
ATOM 635 C C . VAL A 1 87 ? -3.795 -2.751 13.931 1.00 95.19 87 VAL A C 1
ATOM 637 O O . VAL A 1 87 ? -4.812 -2.300 14.459 1.00 95.19 87 VAL A O 1
ATOM 640 N N . ALA A 1 88 ? -2.636 -2.084 13.939 1.00 93.81 88 ALA A N 1
ATOM 641 C CA . ALA A 1 88 ? -2.480 -0.770 14.558 1.00 93.81 88 ALA A CA 1
ATOM 642 C C . ALA A 1 88 ? -3.293 0.311 13.825 1.00 93.81 88 ALA A C 1
ATOM 644 O O . ALA A 1 88 ? -3.982 1.106 14.468 1.00 93.81 88 ALA A O 1
ATOM 645 N N . ILE A 1 89 ? -3.263 0.319 12.487 1.00 96.19 89 ILE A N 1
ATOM 646 C CA . ILE A 1 89 ? -4.075 1.241 11.681 1.00 96.19 89 ILE A CA 1
ATOM 647 C C . ILE A 1 89 ? -5.568 0.961 11.875 1.00 96.19 89 ILE A C 1
ATOM 649 O O . ILE A 1 89 ? -6.328 1.893 12.123 1.00 96.19 89 ILE A O 1
ATOM 653 N N . GLU A 1 90 ? -6.014 -0.292 11.812 1.00 97.38 90 GLU A N 1
ATOM 654 C CA . GLU A 1 90 ? -7.431 -0.627 11.944 1.00 97.38 90 GLU A CA 1
ATOM 655 C C . GLU A 1 90 ? -7.989 -0.246 13.313 1.00 97.38 90 GLU A C 1
ATOM 657 O O . GLU A 1 90 ? -9.037 0.394 13.385 1.00 97.38 90 GLU A O 1
ATOM 662 N N . LYS A 1 91 ? -7.254 -0.529 14.395 1.00 94.56 91 LYS A N 1
ATOM 663 C CA . LYS A 1 91 ? -7.634 -0.091 15.747 1.00 94.56 91 LYS A CA 1
ATOM 664 C C . LYS A 1 91 ? -7.745 1.432 15.861 1.00 94.56 91 LYS A C 1
ATOM 666 O O . LYS A 1 91 ? -8.544 1.930 16.648 1.00 94.56 91 LYS A O 1
ATOM 671 N N . ARG A 1 92 ? -6.970 2.179 15.069 1.00 94.56 92 ARG A N 1
ATOM 672 C CA . ARG A 1 92 ? -6.967 3.648 15.074 1.00 94.56 92 ARG A CA 1
ATOM 673 C C . ARG A 1 92 ? -8.033 4.274 14.175 1.00 94.56 92 ARG A C 1
ATOM 675 O O . ARG A 1 92 ? -8.478 5.381 14.461 1.00 94.56 92 ARG A O 1
ATOM 682 N N . PHE A 1 93 ? -8.413 3.616 13.083 1.00 95.00 93 PHE A N 1
ATOM 683 C CA . PHE A 1 93 ? -9.303 4.177 12.059 1.00 95.00 93 PHE A CA 1
ATOM 684 C C . PHE A 1 93 ? -10.700 3.549 12.025 1.00 95.00 93 PHE A C 1
ATOM 686 O O . PHE A 1 93 ? -11.622 4.179 11.503 1.00 95.00 93 PHE A O 1
ATOM 693 N N . GLY A 1 94 ? -10.868 2.354 12.588 1.00 95.81 94 GLY A N 1
ATOM 694 C CA . GLY A 1 94 ? -12.058 1.521 12.445 1.00 95.81 94 GLY A CA 1
ATOM 695 C C . GLY A 1 94 ? -12.002 0.620 11.206 1.00 95.81 94 GLY A C 1
ATOM 696 O O . GLY A 1 94 ? -11.357 0.945 10.206 1.00 95.81 94 GLY A O 1
ATOM 697 N N . THR A 1 95 ? -12.717 -0.503 11.258 1.00 96.75 95 THR A N 1
ATOM 698 C CA . THR A 1 95 ? -12.661 -1.597 10.277 1.00 96.75 95 THR A CA 1
ATOM 699 C C . THR A 1 95 ? -13.032 -1.156 8.862 1.00 96.75 95 THR A C 1
ATOM 701 O O . THR A 1 95 ? -12.279 -1.397 7.921 1.00 96.75 95 THR A O 1
ATOM 704 N N . LEU A 1 96 ? -14.158 -0.458 8.679 1.00 95.94 96 LEU A N 1
ATOM 705 C CA . LEU A 1 96 ? -14.575 -0.021 7.338 1.00 95.94 96 LEU A CA 1
ATOM 706 C C . LEU A 1 96 ? -13.643 1.042 6.750 1.00 95.94 96 LEU A C 1
ATOM 708 O O . LEU A 1 96 ? -13.339 1.014 5.559 1.00 95.94 96 LEU A O 1
ATOM 712 N N . CYS A 1 97 ? -13.148 1.958 7.586 1.00 95.69 97 CYS A N 1
ATOM 713 C CA . CYS A 1 97 ? -12.180 2.960 7.151 1.00 95.69 97 CYS A CA 1
ATOM 714 C C . CYS A 1 97 ? -10.849 2.306 6.757 1.00 95.69 97 CYS A C 1
ATOM 716 O O . CYS A 1 97 ? -10.283 2.672 5.731 1.00 95.69 97 CYS A O 1
ATOM 718 N N . PHE A 1 98 ? -10.395 1.297 7.508 1.00 97.56 98 PHE A N 1
ATOM 719 C CA . PHE A 1 98 ? -9.214 0.502 7.177 1.00 97.56 98 PHE A CA 1
ATOM 720 C C . PHE A 1 98 ? -9.332 -0.177 5.809 1.00 97.56 98 PHE A C 1
ATOM 722 O O . PHE A 1 98 ? -8.431 -0.035 4.985 1.00 97.56 98 PHE A O 1
ATOM 729 N N . VAL A 1 99 ? -10.456 -0.841 5.519 1.00 97.44 99 VAL A N 1
ATOM 730 C CA . VAL A 1 99 ? -10.689 -1.437 4.191 1.00 97.44 99 VAL A CA 1
ATOM 731 C C . VAL A 1 99 ? -10.643 -0.361 3.100 1.00 97.44 99 VAL A C 1
ATOM 733 O O . VAL A 1 99 ? -10.000 -0.555 2.071 1.00 97.44 99 VAL A O 1
ATOM 736 N N . GLY A 1 100 ? -11.244 0.808 3.344 1.00 96.94 100 GLY A N 1
ATOM 737 C CA . GLY A 1 100 ? -11.141 1.958 2.442 1.00 96.94 100 GLY A CA 1
ATOM 738 C C . GLY A 1 100 ? -9.696 2.420 2.206 1.00 96.94 100 GLY A C 1
ATOM 739 O O . GLY A 1 100 ? -9.313 2.645 1.061 1.00 96.94 100 GLY A O 1
ATOM 7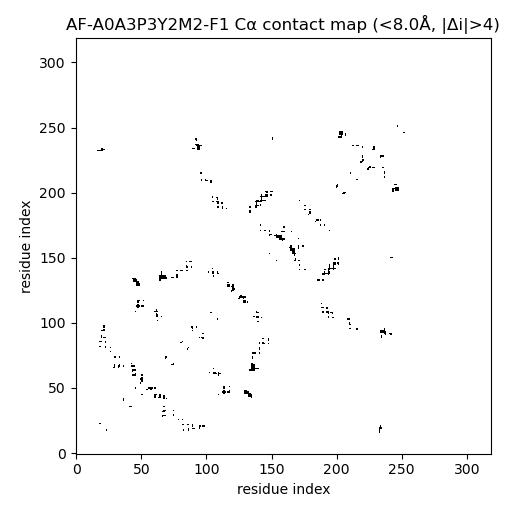40 N N . ILE A 1 101 ? -8.878 2.507 3.261 1.00 97.50 101 ILE A N 1
ATOM 741 C CA . ILE A 1 101 ? -7.447 2.850 3.176 1.00 97.50 101 ILE A CA 1
ATOM 742 C C . ILE A 1 101 ? -6.701 1.847 2.296 1.00 97.50 101 ILE A C 1
ATOM 744 O O . ILE A 1 101 ? -5.979 2.259 1.391 1.00 97.50 101 ILE A O 1
ATOM 748 N N . VAL A 1 102 ? -6.911 0.546 2.520 1.00 98.56 102 VAL A N 1
ATOM 749 C CA . VAL A 1 102 ? -6.293 -0.521 1.718 1.00 98.56 102 VAL A CA 1
ATOM 750 C C . VAL A 1 102 ? -6.627 -0.352 0.237 1.00 98.56 102 VAL A C 1
ATOM 752 O O . VAL A 1 102 ? -5.727 -0.401 -0.600 1.00 98.56 102 VAL A O 1
ATOM 755 N N . MET A 1 103 ? -7.893 -0.080 -0.092 1.00 98.19 103 MET A N 1
ATOM 756 C CA . MET A 1 103 ? -8.320 0.115 -1.480 1.00 98.19 103 MET A CA 1
ATOM 757 C C . MET A 1 103 ? -7.728 1.380 -2.108 1.00 98.19 103 MET A C 1
ATOM 759 O O . MET A 1 103 ? -7.245 1.328 -3.238 1.00 98.19 103 MET A O 1
ATOM 763 N N . VAL A 1 104 ? -7.714 2.504 -1.383 1.00 98.00 104 VAL A N 1
ATOM 764 C CA . VAL A 1 104 ? -7.095 3.753 -1.862 1.00 98.00 104 VAL A CA 1
ATOM 765 C C . VAL A 1 104 ? -5.602 3.546 -2.118 1.00 98.00 104 VAL A C 1
ATOM 767 O O . VAL A 1 104 ? -5.091 3.986 -3.146 1.00 98.00 104 VAL A O 1
ATOM 770 N N . PHE A 1 105 ? -4.904 2.854 -1.217 1.00 98.56 105 PHE A N 1
ATOM 771 C CA . PHE A 1 105 ? -3.467 2.609 -1.346 1.00 98.56 105 PHE A CA 1
ATOM 772 C C . PHE A 1 105 ? -3.151 1.641 -2.484 1.00 98.56 105 PHE A C 1
ATOM 774 O O . PHE A 1 105 ? -2.183 1.879 -3.202 1.00 98.56 105 PHE A O 1
ATOM 781 N N . ALA A 1 106 ? -3.970 0.608 -2.697 1.00 98.50 106 ALA A N 1
ATOM 782 C CA . ALA A 1 106 ? -3.822 -0.298 -3.834 1.00 98.50 106 ALA A CA 1
ATOM 783 C C . ALA A 1 106 ? -3.987 0.461 -5.160 1.00 98.50 106 ALA A C 1
ATOM 785 O O . ALA A 1 106 ? -3.058 0.501 -5.967 1.00 98.50 106 ALA A O 1
ATOM 786 N N . VAL A 1 107 ? -5.122 1.149 -5.340 1.00 98.38 107 VAL A N 1
ATOM 787 C CA . VAL A 1 107 ? -5.446 1.858 -6.590 1.00 98.38 107 VAL A CA 1
ATOM 788 C C . VAL A 1 107 ? -4.429 2.947 -6.897 1.00 98.38 107 VAL A C 1
ATOM 790 O O . VAL A 1 107 ? -3.845 2.970 -7.980 1.00 98.38 107 VAL A O 1
ATOM 793 N N . LEU A 1 108 ? -4.208 3.867 -5.955 1.00 98.38 108 LEU A N 1
ATOM 794 C CA . LEU A 1 108 ? -3.339 5.011 -6.207 1.00 98.38 108 LEU A CA 1
ATOM 795 C C . LEU A 1 108 ? -1.863 4.620 -6.217 1.00 98.38 108 LEU A C 1
ATOM 797 O O . LEU A 1 108 ? -1.099 5.202 -6.982 1.00 98.38 108 LEU A O 1
ATOM 801 N N . GLY A 1 109 ? -1.454 3.643 -5.403 1.00 98.44 109 GLY A N 1
ATOM 802 C CA . GLY A 1 109 ? -0.082 3.139 -5.401 1.00 98.44 109 GLY A CA 1
ATOM 803 C C . GLY A 1 109 ? 0.280 2.537 -6.756 1.00 98.44 109 GLY A C 1
ATOM 804 O O . GLY A 1 109 ? 1.298 2.910 -7.339 1.00 98.44 109 GLY A O 1
ATOM 805 N N . ASN A 1 110 ? -0.598 1.694 -7.308 1.00 98.50 110 ASN A N 1
ATOM 806 C CA . ASN A 1 110 ? -0.425 1.128 -8.646 1.00 98.50 110 ASN A CA 1
ATOM 807 C C . ASN A 1 110 ? -0.524 2.196 -9.746 1.00 98.50 110 ASN A C 1
ATOM 809 O O . ASN A 1 110 ? 0.241 2.155 -10.706 1.00 98.50 110 ASN A O 1
ATOM 813 N N . ALA A 1 111 ? -1.396 3.199 -9.603 1.00 98.38 111 ALA A N 1
ATOM 814 C CA . ALA A 1 111 ? -1.475 4.302 -10.562 1.00 98.38 111 ALA A CA 1
ATOM 815 C C . ALA A 1 111 ? -0.184 5.141 -10.595 1.00 98.38 111 ALA A C 1
ATOM 817 O O . ALA A 1 111 ? 0.309 5.469 -11.674 1.00 98.38 111 ALA A O 1
ATOM 818 N N . VAL A 1 112 ? 0.397 5.456 -9.430 1.00 98.38 112 VAL A N 1
ATOM 819 C CA . VAL A 1 112 ? 1.688 6.163 -9.335 1.00 98.38 112 VAL A CA 1
ATOM 820 C C . VAL A 1 112 ? 2.819 5.310 -9.898 1.00 98.38 112 VAL A C 1
ATOM 822 O O . VAL A 1 112 ? 3.663 5.838 -10.616 1.00 98.38 112 VAL A O 1
ATOM 825 N N . TYR A 1 113 ? 2.804 4.002 -9.646 1.00 98.38 113 TYR A N 1
ATOM 826 C CA . TYR A 1 113 ? 3.755 3.060 -10.230 1.00 98.38 113 TYR A CA 1
ATOM 827 C C . TYR A 1 113 ? 3.719 3.087 -11.767 1.00 98.38 113 TYR A C 1
ATOM 829 O O . TYR A 1 113 ? 4.754 3.293 -12.402 1.00 98.38 113 TYR A O 1
ATOM 837 N N . VAL A 1 114 ? 2.530 2.971 -12.371 1.00 97.88 114 VAL A N 1
ATOM 838 C CA . VAL A 1 114 ? 2.355 3.056 -13.833 1.00 97.88 114 VAL A CA 1
ATOM 839 C C . VAL A 1 114 ? 2.822 4.409 -14.362 1.00 97.88 114 VAL A C 1
ATOM 841 O O . VAL A 1 114 ? 3.570 4.466 -15.339 1.00 97.88 114 VAL A O 1
ATOM 844 N N . LEU A 1 115 ? 2.426 5.500 -13.700 1.00 97.19 115 LEU A N 1
ATOM 845 C CA . LEU A 1 115 ? 2.808 6.855 -14.092 1.00 97.19 115 LEU A CA 1
ATOM 846 C C . LEU A 1 115 ? 4.327 7.064 -14.034 1.00 97.19 115 LEU A C 1
ATOM 848 O O . LEU A 1 115 ? 4.880 7.711 -14.921 1.00 97.19 115 LEU A O 1
ATOM 852 N N . ALA A 1 116 ? 5.004 6.515 -13.023 1.00 96.56 116 ALA A N 1
ATOM 853 C CA . ALA A 1 116 ? 6.450 6.624 -12.865 1.00 96.56 116 ALA A CA 1
ATOM 854 C C . ALA A 1 116 ? 7.195 5.940 -14.019 1.00 96.56 116 ALA A C 1
ATOM 856 O O . ALA A 1 116 ? 8.069 6.556 -14.630 1.00 96.56 116 ALA A O 1
ATOM 857 N N . TYR A 1 117 ? 6.815 4.708 -14.369 1.00 96.25 117 TYR A N 1
ATOM 858 C CA . TYR A 1 117 ? 7.420 3.989 -15.496 1.00 96.25 117 TYR A CA 1
ATOM 859 C C . TYR A 1 117 ? 7.078 4.613 -16.848 1.00 96.25 117 TYR A C 1
ATOM 861 O O . TYR A 1 117 ? 7.941 4.685 -17.720 1.00 96.25 117 TYR A O 1
ATOM 869 N N . TRP A 1 118 ? 5.858 5.125 -17.016 1.00 94.44 118 TRP A N 1
ATOM 870 C CA . TRP A 1 118 ? 5.493 5.885 -18.208 1.00 94.44 118 TRP A CA 1
ATOM 871 C C . TRP A 1 118 ? 6.330 7.157 -18.360 1.00 94.44 118 TRP A C 1
ATOM 873 O O . TRP A 1 118 ? 6.898 7.399 -19.424 1.00 94.44 118 TRP A O 1
ATOM 883 N N . ALA A 1 119 ? 6.466 7.946 -17.291 1.00 93.06 119 ALA A N 1
ATOM 884 C CA . ALA A 1 119 ? 7.277 9.157 -17.307 1.00 93.06 119 ALA A CA 1
ATOM 885 C C . ALA A 1 119 ? 8.749 8.837 -17.602 1.00 93.06 119 ALA A C 1
ATOM 887 O O . ALA A 1 119 ? 9.379 9.540 -18.392 1.00 93.06 119 ALA A O 1
ATOM 888 N N . TRP A 1 120 ? 9.280 7.754 -17.025 1.00 91.62 120 TRP A N 1
ATOM 889 C CA . TRP A 1 120 ? 10.629 7.281 -17.324 1.00 91.62 120 TRP A CA 1
ATOM 890 C C . TRP A 1 120 ? 10.772 6.919 -18.801 1.00 91.62 120 TRP A C 1
ATOM 892 O O . TRP A 1 120 ? 11.672 7.434 -19.458 1.00 91.62 120 TRP A O 1
ATOM 902 N N . ALA A 1 121 ? 9.865 6.109 -19.351 1.00 90.81 121 ALA A N 1
ATOM 903 C CA . ALA A 1 121 ? 9.913 5.703 -20.752 1.00 90.81 121 ALA A CA 1
ATOM 904 C C . ALA A 1 121 ? 9.886 6.908 -21.706 1.00 90.81 121 ALA A C 1
ATOM 906 O O . ALA A 1 121 ? 10.659 6.967 -22.661 1.00 90.81 121 ALA A O 1
ATOM 907 N N . VAL A 1 122 ? 9.047 7.909 -21.416 1.00 89.44 122 VAL A N 1
ATOM 908 C CA . VAL A 1 122 ? 8.937 9.132 -22.226 1.00 89.44 122 VAL A CA 1
ATOM 909 C C . VAL A 1 122 ? 10.189 10.007 -22.124 1.00 89.44 122 VAL A C 1
ATOM 911 O O . VAL A 1 122 ? 10.659 10.513 -23.140 1.00 89.44 122 VAL A O 1
ATOM 914 N N . VAL A 1 123 ? 10.732 10.210 -20.919 1.00 90.94 123 VAL A N 1
ATOM 915 C CA . VAL A 1 123 ? 11.894 11.093 -20.699 1.00 90.94 123 VAL A CA 1
ATOM 916 C C . VAL A 1 123 ? 13.201 10.434 -21.139 1.00 90.94 123 VAL A C 1
ATOM 918 O O . VAL A 1 123 ? 14.049 11.094 -21.733 1.00 90.94 123 VAL A O 1
ATOM 921 N N . GLY A 1 124 ? 13.365 9.146 -20.846 1.00 85.75 124 GLY A N 1
ATOM 922 C CA . GLY A 1 124 ? 14.550 8.363 -21.190 1.00 85.75 124 GLY A CA 1
ATOM 923 C C . GLY A 1 124 ? 14.556 7.850 -22.629 1.00 85.75 124 GLY A C 1
ATOM 924 O O . GLY A 1 124 ? 15.606 7.446 -23.115 1.00 85.75 124 GLY A O 1
ATOM 925 N N . GLY A 1 125 ? 13.408 7.870 -23.316 1.00 86.69 125 GLY A N 1
ATOM 926 C CA . GLY A 1 125 ? 13.269 7.332 -24.671 1.00 86.69 125 GLY A CA 1
ATOM 927 C C . GLY A 1 125 ? 13.359 5.805 -24.740 1.00 86.69 125 GLY A C 1
ATOM 928 O O . GLY A 1 125 ? 13.634 5.267 -25.808 1.00 86.69 125 GLY A O 1
ATOM 929 N N . ASP A 1 126 ? 13.141 5.112 -23.620 1.00 85.06 126 ASP A N 1
ATOM 930 C CA . ASP A 1 126 ? 13.263 3.659 -23.505 1.00 85.06 126 ASP A CA 1
ATOM 931 C C . ASP A 1 126 ? 11.921 3.025 -23.118 1.00 85.06 126 ASP A C 1
ATOM 933 O O . ASP A 1 126 ? 11.508 3.019 -21.955 1.00 85.06 126 ASP A O 1
ATOM 937 N N . ALA A 1 127 ? 11.230 2.475 -24.116 1.00 89.75 127 ALA A N 1
ATOM 938 C CA . ALA A 1 127 ? 9.941 1.819 -23.928 1.00 89.75 127 ALA A CA 1
ATOM 939 C C . ALA A 1 127 ? 10.042 0.478 -23.180 1.00 89.75 127 ALA A C 1
ATOM 941 O O . ALA A 1 127 ? 9.021 0.005 -22.677 1.00 89.75 127 ALA A O 1
ATOM 942 N N . THR A 1 128 ? 11.234 -0.124 -23.052 1.00 91.38 128 THR A N 1
ATOM 943 C CA . THR A 1 128 ? 11.399 -1.402 -22.332 1.00 91.38 128 THR A CA 1
ATOM 944 C C . THR A 1 128 ? 11.026 -1.276 -20.855 1.00 91.38 128 THR A C 1
ATOM 946 O O . THR A 1 128 ? 10.526 -2.226 -20.254 1.00 91.38 128 THR A O 1
ATOM 949 N N . MET A 1 129 ? 11.132 -0.066 -20.298 1.00 88.00 129 MET A N 1
ATOM 950 C CA . MET A 1 129 ? 10.705 0.261 -18.937 1.00 88.00 129 MET A CA 1
ATOM 951 C C . MET A 1 129 ? 9.223 -0.061 -18.687 1.00 88.00 129 MET A C 1
ATOM 953 O O . MET A 1 129 ? 8.864 -0.454 -17.579 1.00 88.00 129 MET A O 1
ATOM 957 N N . LEU A 1 130 ? 8.364 0.015 -19.711 1.00 93.06 130 LEU A N 1
ATOM 958 C CA . LEU A 1 130 ? 6.935 -0.311 -19.605 1.00 93.06 130 LEU A CA 1
ATOM 959 C C . LEU A 1 130 ? 6.650 -1.812 -19.422 1.00 93.06 130 LEU A C 1
ATOM 961 O O . LEU A 1 130 ? 5.525 -2.173 -19.070 1.00 93.06 130 LEU A O 1
ATOM 965 N N . MET A 1 131 ? 7.654 -2.666 -19.634 1.00 93.81 131 MET A N 1
ATOM 966 C CA . MET A 1 131 ? 7.589 -4.117 -19.419 1.00 93.81 131 MET A CA 1
ATOM 967 C C . MET A 1 131 ? 8.035 -4.526 -18.010 1.00 93.81 131 MET A C 1
ATOM 969 O O . MET A 1 131 ? 8.037 -5.710 -17.682 1.00 93.81 131 MET A O 1
ATOM 973 N N . SER A 1 132 ? 8.412 -3.565 -17.162 1.00 93.94 132 SER A N 1
ATOM 974 C CA . SER A 1 132 ? 8.705 -3.831 -15.755 1.00 93.94 132 SER A CA 1
ATOM 975 C C . SER A 1 132 ? 7.400 -4.142 -15.041 1.00 93.94 132 SER A C 1
ATOM 977 O O . SER A 1 132 ? 6.634 -3.222 -14.789 1.00 93.94 132 SER A O 1
ATOM 979 N N . CYS A 1 133 ? 7.128 -5.410 -14.740 1.00 95.81 133 CYS A N 1
ATOM 980 C CA . CYS A 1 133 ? 5.886 -5.818 -14.088 1.00 95.81 133 CYS A CA 1
ATOM 981 C C . CYS A 1 133 ? 6.068 -6.032 -12.579 1.00 95.81 133 CYS A C 1
ATOM 983 O O . CYS A 1 133 ? 7.164 -6.343 -12.107 1.00 95.81 133 CYS A O 1
ATOM 985 N N . ALA A 1 134 ? 4.986 -5.898 -11.815 1.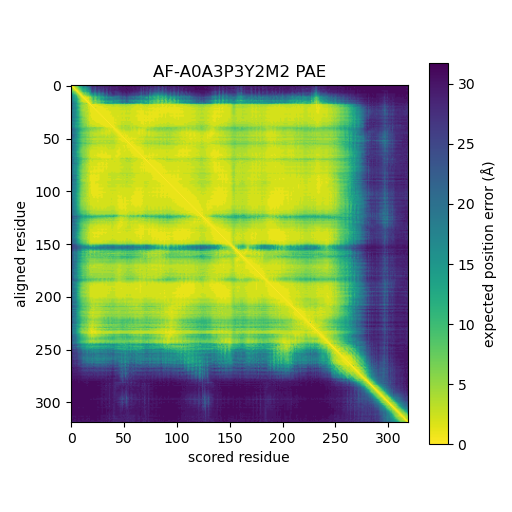00 95.69 134 ALA A N 1
ATOM 986 C CA . ALA A 1 134 ? 4.983 -6.124 -10.374 1.00 95.69 134 ALA A CA 1
ATOM 987 C C . ALA A 1 134 ? 3.683 -6.781 -9.890 1.00 95.69 134 ALA A C 1
ATOM 989 O O . ALA A 1 134 ? 2.634 -6.699 -10.525 1.00 95.69 134 ALA A O 1
ATOM 990 N N . ALA A 1 135 ? 3.760 -7.420 -8.728 1.00 96.75 135 ALA A N 1
ATOM 991 C CA . ALA A 1 135 ? 2.623 -7.868 -7.933 1.00 96.75 135 ALA A CA 1
ATOM 992 C C . ALA A 1 135 ? 3.054 -7.937 -6.465 1.00 96.75 135 ALA A C 1
ATOM 994 O O . ALA A 1 135 ? 4.247 -8.057 -6.170 1.00 96.75 135 ALA A O 1
ATOM 995 N N . GLY A 1 136 ? 2.090 -7.878 -5.554 1.00 96.75 136 GLY A N 1
ATOM 996 C CA . GLY A 1 136 ? 2.327 -7.974 -4.119 1.00 96.75 136 GLY A CA 1
ATOM 997 C C . GLY A 1 136 ? 1.636 -6.883 -3.318 1.00 96.75 136 GLY A C 1
ATOM 998 O O . GLY A 1 136 ? 1.473 -5.742 -3.754 1.00 96.75 136 GLY A O 1
ATOM 999 N N . PHE A 1 137 ? 1.301 -7.230 -2.078 1.00 98.25 137 PHE A N 1
ATOM 1000 C CA . PHE A 1 137 ? 0.664 -6.318 -1.128 1.00 98.25 137 PHE A CA 1
ATOM 1001 C C . PHE A 1 137 ? 1.644 -5.301 -0.515 1.00 98.25 137 PHE A C 1
ATOM 1003 O O . PHE A 1 137 ? 1.246 -4.372 0.188 1.00 98.25 137 PHE A O 1
ATOM 1010 N N . SER A 1 138 ? 2.940 -5.442 -0.793 1.00 97.12 138 SER A N 1
ATOM 1011 C CA . SER A 1 138 ? 4.014 -4.642 -0.201 1.00 97.12 138 SER A CA 1
ATOM 1012 C C . SER A 1 138 ? 3.906 -3.142 -0.484 1.00 97.12 138 SER A C 1
ATOM 1014 O O . SER A 1 138 ? 4.200 -2.347 0.404 1.00 97.12 138 SER A O 1
ATOM 1016 N N . GLY A 1 139 ? 3.414 -2.722 -1.655 1.00 97.94 139 GLY A N 1
ATOM 1017 C CA . GLY A 1 139 ? 3.132 -1.304 -1.920 1.00 97.94 139 GLY A CA 1
ATOM 1018 C C . GLY A 1 139 ? 2.114 -0.723 -0.929 1.00 97.94 139 GLY A C 1
ATOM 1019 O O . GLY A 1 139 ? 2.352 0.318 -0.315 1.00 97.94 139 GLY A O 1
ATOM 1020 N N . VAL A 1 140 ? 1.017 -1.447 -0.682 1.00 98.69 140 VAL A N 1
ATOM 1021 C CA . VAL A 1 140 ? 0.002 -1.062 0.313 1.00 98.69 140 VAL A CA 1
ATOM 1022 C C . VAL A 1 140 ? 0.604 -1.036 1.719 1.00 98.69 140 VAL A C 1
ATOM 1024 O O . VAL A 1 140 ? 0.370 -0.089 2.471 1.00 98.69 140 VAL A O 1
ATOM 1027 N N . LEU A 1 141 ? 1.428 -2.031 2.064 1.00 98.31 141 LEU A N 1
ATOM 1028 C CA . LEU A 1 141 ? 2.125 -2.096 3.352 1.00 98.31 141 LEU A CA 1
ATOM 1029 C C . LEU A 1 141 ? 3.043 -0.899 3.575 1.00 98.31 141 LEU A C 1
ATOM 1031 O O . LEU A 1 141 ? 2.971 -0.292 4.638 1.00 98.31 141 LEU A O 1
ATOM 1035 N N . PHE A 1 142 ? 3.860 -0.512 2.594 1.00 98.00 142 PHE A N 1
ATOM 1036 C CA . PHE A 1 142 ? 4.717 0.667 2.722 1.00 98.00 142 PHE A CA 1
ATOM 1037 C C . PHE A 1 142 ? 3.907 1.953 2.886 1.00 98.00 142 PHE A C 1
ATOM 1039 O O . PHE A 1 142 ? 4.272 2.796 3.707 1.00 98.00 142 PHE A O 1
ATOM 1046 N N . GLY A 1 143 ? 2.764 2.073 2.204 1.00 98.12 143 GLY A N 1
ATOM 1047 C CA . GLY A 1 143 ? 1.816 3.157 2.457 1.00 98.12 143 GLY A CA 1
ATOM 1048 C C . GLY A 1 143 ? 1.322 3.171 3.907 1.00 98.12 143 GLY A C 1
ATOM 1049 O O . GLY A 1 143 ? 1.330 4.219 4.556 1.00 98.12 143 GLY A O 1
ATOM 1050 N N . MET A 1 144 ? 0.938 2.012 4.453 1.00 98.00 144 MET A N 1
ATOM 1051 C CA . MET A 1 144 ? 0.478 1.894 5.845 1.00 98.00 144 MET A CA 1
ATOM 1052 C C . MET A 1 144 ? 1.594 2.141 6.862 1.00 98.00 144 MET A C 1
ATOM 1054 O O . MET A 1 144 ? 1.344 2.768 7.886 1.00 98.00 144 MET A O 1
ATOM 1058 N N . ILE A 1 145 ? 2.822 1.702 6.580 1.00 95.88 145 ILE A N 1
ATOM 1059 C CA . ILE A 1 145 ? 4.000 1.938 7.423 1.00 95.88 145 ILE A CA 1
ATOM 1060 C C . ILE A 1 145 ? 4.317 3.433 7.491 1.00 95.88 145 ILE A C 1
ATOM 1062 O O . ILE A 1 145 ? 4.573 3.952 8.578 1.00 95.88 145 ILE A O 1
ATOM 1066 N N . VAL A 1 146 ? 4.263 4.144 6.360 1.00 95.81 146 VAL A N 1
ATOM 1067 C CA . VAL A 1 146 ? 4.409 5.607 6.346 1.00 95.81 146 VAL A CA 1
ATOM 1068 C C . VAL A 1 146 ? 3.272 6.264 7.122 1.00 95.81 146 VAL A C 1
ATOM 1070 O O . VAL A 1 146 ? 3.540 7.092 7.989 1.00 95.81 146 VAL A O 1
ATOM 1073 N N . LEU A 1 147 ? 2.020 5.875 6.868 1.00 95.12 147 LEU A N 1
ATOM 1074 C CA . LEU A 1 147 ? 0.860 6.424 7.572 1.00 95.12 147 LEU A CA 1
ATOM 1075 C C . LEU A 1 147 ? 0.985 6.257 9.091 1.00 95.12 147 LEU A C 1
ATOM 1077 O O . LEU A 1 147 ? 0.822 7.218 9.839 1.00 95.12 147 LEU A O 1
ATOM 1081 N N . GLU A 1 148 ? 1.299 5.050 9.553 1.00 93.44 148 GLU A N 1
ATOM 1082 C CA . GLU A 1 148 ? 1.462 4.759 10.973 1.00 93.44 148 GLU A CA 1
ATOM 1083 C C . GLU A 1 148 ? 2.643 5.537 11.569 1.00 93.44 148 GLU A C 1
ATOM 1085 O O . GLU A 1 148 ? 2.493 6.137 12.633 1.00 93.44 148 GLU A O 1
ATOM 1090 N N . SER A 1 149 ? 3.763 5.640 10.847 1.00 90.56 149 SER A N 1
ATOM 1091 C CA . SER A 1 149 ? 4.927 6.418 11.281 1.00 90.56 149 SER A CA 1
ATOM 1092 C C . SER A 1 149 ? 4.646 7.917 11.397 1.00 90.56 149 SER A C 1
ATOM 1094 O O . SER A 1 149 ? 5.222 8.558 12.273 1.00 90.56 149 SER A O 1
ATOM 1096 N N . MET A 1 150 ? 3.824 8.487 10.513 1.00 88.06 150 MET A N 1
ATOM 1097 C CA . MET A 1 150 ? 3.482 9.916 10.535 1.00 88.06 150 MET A CA 1
ATOM 1098 C C . MET A 1 150 ? 2.468 10.248 11.630 1.00 88.06 150 MET A C 1
ATOM 1100 O O . MET A 1 150 ? 2.460 11.355 12.160 1.00 88.06 150 MET A O 1
ATOM 1104 N N . LEU A 1 151 ? 1.604 9.291 11.969 1.00 87.12 151 LEU A N 1
ATOM 1105 C CA . LEU A 1 151 ? 0.589 9.462 13.003 1.00 87.12 151 LEU A CA 1
ATOM 1106 C C . LEU A 1 151 ? 1.079 9.065 14.404 1.00 87.12 151 LEU A C 1
ATOM 1108 O O . LEU A 1 151 ? 0.423 9.391 15.400 1.00 87.12 151 LEU A O 1
ATOM 1112 N N . GLY A 1 152 ? 2.139 8.264 14.489 1.00 78.62 152 GLY A N 1
ATOM 1113 C CA . GLY A 1 152 ? 2.764 7.816 15.728 1.00 78.62 152 GLY A CA 1
ATOM 1114 C C . GLY A 1 152 ? 3.684 8.869 16.349 1.00 78.62 152 GLY A C 1
ATOM 1115 O O . GLY A 1 152 ? 3.894 9.951 15.808 1.00 78.62 152 GLY A O 1
ATOM 1116 N N . ASN A 1 153 ? 4.261 8.542 17.507 1.00 69.88 153 ASN A N 1
ATOM 1117 C CA . ASN A 1 153 ? 5.258 9.401 18.140 1.00 69.88 153 ASN A CA 1
ATOM 1118 C C . ASN A 1 153 ? 6.586 9.325 17.363 1.00 69.88 153 ASN A C 1
ATOM 1120 O O . ASN A 1 153 ? 7.282 8.304 17.391 1.00 69.88 153 ASN A O 1
ATOM 1124 N N . THR A 1 154 ? 6.941 10.412 16.680 1.00 66.69 154 THR A N 1
ATOM 1125 C CA . THR A 1 154 ? 8.158 10.517 15.858 1.00 66.69 154 THR A CA 1
ATOM 1126 C C . THR A 1 154 ? 9.448 10.461 16.678 1.00 66.69 154 THR A C 1
ATOM 1128 O O . THR A 1 154 ? 10.493 10.119 16.126 1.00 66.69 154 THR A O 1
ATOM 1131 N N . SER A 1 155 ? 9.371 10.711 17.989 1.00 65.00 155 SER A N 1
ATOM 1132 C CA . SER A 1 155 ? 10.504 10.664 18.926 1.00 65.00 155 SER A CA 1
ATOM 1133 C C . SER A 1 155 ? 10.850 9.252 19.425 1.00 65.00 155 SER A C 1
ATOM 1135 O O . SER A 1 155 ? 11.817 9.088 20.164 1.00 65.00 155 SER A O 1
ATOM 1137 N N . GLY A 1 156 ? 10.059 8.233 19.069 1.00 80.56 156 GLY A N 1
ATOM 1138 C CA . GLY A 1 156 ? 10.310 6.839 19.448 1.00 80.56 156 GLY A CA 1
ATOM 1139 C C . GLY A 1 156 ? 11.344 6.126 18.566 1.00 80.56 156 GLY A C 1
ATOM 1140 O O . GLY A 1 156 ? 11.756 6.627 17.516 1.00 80.56 156 GLY A O 1
ATOM 1141 N N . SER A 1 157 ? 11.732 4.916 18.978 1.00 84.25 157 SER A N 1
ATOM 1142 C CA . SER A 1 157 ? 12.510 3.981 18.161 1.00 84.25 157 SER A CA 1
ATOM 1143 C C . SER A 1 157 ? 11.682 2.750 17.791 1.00 84.25 157 SER A C 1
ATOM 1145 O O . SER A 1 157 ? 10.767 2.343 18.510 1.00 84.25 157 SER A O 1
ATOM 1147 N N . ARG A 1 158 ? 11.995 2.154 16.640 1.00 87.31 158 ARG A N 1
ATOM 1148 C CA . ARG A 1 158 ? 11.362 0.941 16.115 1.00 87.31 158 ARG A CA 1
ATOM 1149 C C . ARG A 1 158 ? 12.429 -0.029 15.657 1.00 87.31 158 ARG A C 1
ATOM 1151 O O . ARG A 1 158 ? 13.445 0.385 15.110 1.00 87.31 158 ARG A O 1
ATOM 1158 N N . SER A 1 159 ? 12.190 -1.318 15.855 1.00 88.31 159 SER A N 1
ATOM 1159 C CA . SER A 1 159 ? 13.134 -2.345 15.426 1.00 88.31 159 SER A CA 1
ATOM 1160 C C . SER A 1 159 ? 12.826 -2.823 14.009 1.00 88.31 159 SER A C 1
ATOM 1162 O O . SER A 1 159 ? 11.709 -3.257 13.721 1.00 88.31 159 SER A O 1
ATOM 1164 N N . VAL A 1 160 ? 13.820 -2.767 13.125 1.00 86.38 160 VAL A N 1
ATOM 1165 C CA . VAL A 1 160 ? 13.764 -3.359 11.784 1.00 86.38 160 VAL A CA 1
ATOM 1166 C C . VAL A 1 160 ? 14.092 -4.845 11.921 1.00 86.38 160 VAL A C 1
ATOM 1168 O O . VAL A 1 160 ? 15.190 -5.212 12.339 1.00 86.38 160 VAL A O 1
ATOM 1171 N N . PHE A 1 161 ? 13.104 -5.696 11.634 1.00 83.94 161 PHE A N 1
ATOM 1172 C CA . PHE A 1 161 ? 13.172 -7.161 11.769 1.00 83.94 161 PHE A CA 1
ATOM 1173 C C . PHE A 1 161 ? 13.585 -7.687 13.156 1.00 83.94 161 PHE A C 1
ATOM 1175 O O . PHE A 1 161 ? 14.038 -8.820 13.273 1.00 83.94 161 PHE A O 1
ATOM 1182 N N . GLY A 1 162 ? 13.442 -6.888 14.217 1.00 84.38 162 GLY A N 1
ATOM 1183 C CA . GLY A 1 162 ? 13.892 -7.279 15.557 1.00 84.38 162 GLY A CA 1
ATOM 1184 C C . GLY A 1 162 ? 15.405 -7.150 15.777 1.00 84.38 162 GLY A C 1
ATOM 1185 O O . GLY A 1 162 ? 15.872 -7.467 16.865 1.00 84.38 162 GLY A O 1
ATOM 1186 N N . LEU A 1 163 ? 16.162 -6.669 14.784 1.00 87.31 163 LEU A N 1
ATOM 1187 C CA . LEU A 1 163 ? 17.628 -6.668 14.795 1.00 87.31 163 LEU A CA 1
ATOM 1188 C C . LEU A 1 163 ? 18.224 -5.296 15.114 1.00 87.31 163 LEU A C 1
ATOM 1190 O O . LEU A 1 163 ? 19.160 -5.197 15.902 1.00 87.31 163 LEU A O 1
ATOM 1194 N N . VAL A 1 164 ? 17.697 -4.237 14.494 1.00 90.00 164 VAL A N 1
ATOM 1195 C CA . VAL A 1 164 ? 18.282 -2.891 14.569 1.00 90.00 164 VAL A CA 1
ATOM 1196 C C . VAL A 1 164 ? 17.212 -1.880 14.945 1.00 90.00 164 VAL A C 1
ATOM 1198 O O . VAL A 1 164 ? 16.220 -1.728 14.233 1.00 90.00 164 VAL A O 1
ATOM 1201 N N . ALA A 1 165 ? 17.425 -1.166 16.050 1.00 92.44 165 ALA A N 1
ATOM 1202 C CA . ALA A 1 165 ? 16.577 -0.051 16.445 1.00 92.44 165 ALA A CA 1
ATOM 1203 C C . ALA A 1 165 ? 16.911 1.191 15.610 1.00 92.44 165 ALA A C 1
ATOM 1205 O O . ALA A 1 165 ? 18.055 1.640 15.573 1.00 92.44 165 ALA A O 1
ATOM 1206 N N . VAL A 1 166 ? 15.899 1.760 14.967 1.00 91.56 166 VAL A N 1
ATOM 1207 C CA . VAL A 1 166 ? 15.992 2.997 14.188 1.00 91.56 166 VAL A CA 1
ATOM 1208 C C . VAL A 1 166 ? 14.959 4.003 14.691 1.00 91.56 166 VAL A C 1
ATOM 1210 O O . VAL A 1 166 ? 13.930 3.596 15.235 1.00 91.56 166 VAL A O 1
ATOM 1213 N N . PRO A 1 167 ? 15.180 5.315 14.520 1.00 89.94 167 PRO A N 1
ATOM 1214 C CA . PRO A 1 167 ? 14.147 6.309 14.794 1.00 89.94 167 PRO A CA 1
ATOM 1215 C C . PRO A 1 167 ? 12.862 6.015 14.008 1.00 89.94 167 PRO A C 1
ATOM 1217 O O . PRO A 1 167 ? 12.936 5.600 12.848 1.00 89.94 167 PRO A O 1
ATOM 1220 N N . SER A 1 168 ? 11.689 6.269 14.597 1.00 87.19 168 SER A N 1
ATOM 1221 C CA . SER A 1 168 ? 10.391 5.992 13.957 1.00 87.19 168 SER A CA 1
ATOM 1222 C C . SER A 1 168 ? 10.284 6.583 12.548 1.00 87.19 168 SER A C 1
ATOM 1224 O O . SER A 1 168 ? 9.844 5.889 11.639 1.00 87.19 168 SER A O 1
ATOM 1226 N N . TRP A 1 169 ? 10.763 7.816 12.337 1.00 85.69 169 TRP A N 1
ATOM 1227 C CA . TRP A 1 169 ? 10.733 8.484 11.027 1.00 85.69 169 TRP A CA 1
ATOM 1228 C C . TRP A 1 169 ? 11.585 7.784 9.954 1.00 85.69 169 TRP A C 1
ATOM 1230 O O . TRP A 1 169 ? 11.285 7.882 8.765 1.00 85.69 169 TRP A O 1
ATOM 1240 N N . ALA A 1 170 ? 12.653 7.093 10.362 1.00 89.00 170 ALA A N 1
ATOM 1241 C CA . ALA A 1 170 ? 13.573 6.396 9.468 1.00 89.00 170 ALA A CA 1
ATOM 1242 C C . ALA A 1 170 ? 13.080 4.982 9.123 1.00 89.00 170 ALA A C 1
ATOM 1244 O O . ALA A 1 170 ? 13.485 4.413 8.110 1.00 89.00 170 ALA A O 1
ATOM 1245 N N . TYR A 1 171 ? 12.192 4.418 9.948 1.00 91.94 171 TYR A N 1
ATOM 1246 C CA . TYR A 1 171 ? 11.721 3.040 9.840 1.00 91.94 171 TYR A CA 1
ATOM 1247 C C . TYR A 1 171 ? 11.171 2.652 8.453 1.00 91.94 171 TYR A C 1
ATOM 1249 O O . TYR A 1 171 ? 11.601 1.609 7.950 1.00 91.94 171 TYR A O 1
ATOM 1257 N N . PRO A 1 172 ? 10.300 3.444 7.787 1.00 92.44 172 PRO A N 1
ATOM 1258 C CA . PRO A 1 172 ? 9.801 3.090 6.456 1.00 92.44 172 PRO A CA 1
ATOM 1259 C C . PRO A 1 172 ? 10.933 2.959 5.428 1.00 92.44 172 PRO A C 1
ATOM 1261 O O . PRO A 1 172 ? 10.968 2.012 4.646 1.00 92.44 172 PRO A O 1
ATOM 1264 N N . TRP A 1 173 ? 11.897 3.881 5.468 1.00 93.06 173 TRP A N 1
ATOM 1265 C CA . TRP A 1 173 ? 12.981 3.978 4.490 1.00 93.06 173 TRP A CA 1
ATOM 1266 C C . TRP A 1 173 ? 14.032 2.890 4.691 1.00 93.06 173 TRP A C 1
ATOM 1268 O O . TRP A 1 173 ? 14.433 2.232 3.732 1.00 93.06 173 TRP A O 1
ATOM 1278 N N . VAL A 1 174 ? 14.431 2.649 5.943 1.00 93.12 174 VAL A N 1
ATOM 1279 C CA . VAL A 1 174 ? 15.381 1.579 6.274 1.00 93.12 174 VAL A CA 1
ATOM 1280 C C . VAL A 1 174 ? 14.771 0.214 5.959 1.00 93.12 174 VAL A C 1
ATOM 1282 O O . VAL A 1 174 ? 15.442 -0.624 5.362 1.00 93.12 174 VAL A O 1
ATOM 1285 N N . SER A 1 175 ? 13.491 0.000 6.283 1.00 92.38 175 SER A N 1
ATOM 1286 C CA . SER A 1 175 ? 12.797 -1.254 5.959 1.00 92.38 175 SER A CA 1
ATOM 1287 C C . SER A 1 175 ? 12.704 -1.482 4.448 1.00 92.38 175 SER A C 1
ATOM 1289 O O . SER A 1 175 ? 12.864 -2.610 3.993 1.00 92.38 175 SER A O 1
ATOM 1291 N N . MET A 1 176 ? 12.507 -0.421 3.658 1.00 93.19 176 MET A N 1
ATOM 1292 C CA . MET A 1 176 ? 12.490 -0.500 2.193 1.00 93.19 176 MET A CA 1
ATOM 1293 C C . MET A 1 176 ? 13.839 -0.942 1.625 1.00 93.19 176 MET A C 1
ATOM 1295 O O . MET A 1 176 ? 13.883 -1.871 0.819 1.00 93.19 176 MET A O 1
ATOM 1299 N N . VAL A 1 177 ? 14.936 -0.330 2.081 1.00 92.88 177 VAL A N 1
ATOM 1300 C CA . VAL A 1 177 ? 16.294 -0.736 1.680 1.00 92.88 177 VAL A CA 1
ATOM 1301 C C . VAL A 1 177 ? 16.568 -2.178 2.101 1.00 92.88 177 VAL A C 1
ATOM 1303 O O . VAL A 1 177 ? 17.043 -2.975 1.298 1.00 92.88 177 VAL A O 1
ATOM 1306 N N . ALA A 1 178 ? 16.218 -2.543 3.335 1.00 91.88 178 ALA A N 1
ATOM 1307 C CA . ALA A 1 178 ? 16.466 -3.880 3.853 1.00 91.88 178 ALA A CA 1
ATOM 1308 C C . ALA A 1 178 ? 15.688 -4.962 3.082 1.00 91.88 178 ALA A C 1
ATOM 1310 O O . ALA A 1 178 ? 16.269 -5.985 2.727 1.00 91.88 178 ALA A O 1
ATOM 1311 N N . ILE A 1 179 ? 14.412 -4.732 2.745 1.00 90.06 179 ILE A N 1
ATOM 1312 C CA . ILE A 1 179 ? 13.644 -5.662 1.900 1.00 90.06 179 ILE A CA 1
ATOM 1313 C C . ILE A 1 179 ? 14.260 -5.779 0.503 1.00 90.06 179 ILE A C 1
ATOM 1315 O O . ILE A 1 179 ? 14.334 -6.888 -0.019 1.00 90.06 179 ILE A O 1
ATOM 1319 N N . GLN A 1 180 ? 14.742 -4.684 -0.092 1.00 90.38 180 GLN A N 1
ATOM 1320 C CA . GLN A 1 180 ? 15.370 -4.748 -1.415 1.00 90.38 180 GLN A CA 1
ATOM 1321 C C . GLN A 1 180 ? 16.660 -5.583 -1.411 1.00 90.38 180 GLN A C 1
ATOM 1323 O O . GLN A 1 180 ? 16.958 -6.253 -2.395 1.00 90.38 180 GLN A O 1
ATOM 1328 N N . LEU A 1 181 ? 17.407 -5.580 -0.303 1.00 90.00 181 LEU A N 1
ATOM 1329 C CA . LEU A 1 181 ? 18.588 -6.431 -0.133 1.00 90.00 181 LEU A CA 1
ATOM 1330 C C . LEU A 1 181 ? 18.215 -7.902 0.097 1.00 90.00 181 LEU A C 1
ATOM 1332 O O . LEU A 1 181 ? 18.880 -8.790 -0.427 1.00 90.00 181 LEU A O 1
ATOM 1336 N N . LEU A 1 182 ? 17.156 -8.164 0.869 1.00 87.25 182 LEU A N 1
ATOM 1337 C CA . LEU A 1 182 ? 16.699 -9.525 1.176 1.00 87.25 182 LEU A CA 1
ATOM 1338 C C . LEU A 1 182 ? 16.002 -10.199 -0.011 1.00 87.25 182 LEU A C 1
ATOM 1340 O O . LEU A 1 182 ? 16.108 -11.411 -0.188 1.00 87.25 182 LEU A O 1
ATOM 1344 N N . MET A 1 183 ? 15.265 -9.430 -0.810 1.00 87.25 183 MET A N 1
ATOM 1345 C CA . MET A 1 183 ? 14.470 -9.921 -1.931 1.00 87.25 183 MET A CA 1
ATOM 1346 C C . MET A 1 183 ? 14.659 -9.012 -3.153 1.00 87.25 183 MET A C 1
ATOM 1348 O O . MET A 1 183 ? 13.740 -8.283 -3.512 1.00 87.25 183 MET A O 1
ATOM 1352 N N . PRO A 1 184 ? 15.812 -9.055 -3.844 1.00 84.50 184 PRO A N 1
ATOM 1353 C CA . PRO A 1 184 ? 16.128 -8.115 -4.926 1.00 84.50 184 PRO A CA 1
ATOM 1354 C C . PRO A 1 184 ? 15.152 -8.154 -6.111 1.00 84.50 184 PRO A C 1
ATOM 1356 O O . PRO A 1 184 ? 15.088 -7.192 -6.870 1.00 84.50 184 PRO A O 1
ATOM 1359 N N . GLY A 1 185 ? 14.369 -9.229 -6.253 1.00 84.88 185 GLY A N 1
ATOM 1360 C CA . GLY A 1 185 ? 13.332 -9.363 -7.280 1.00 84.88 185 GLY A CA 1
ATOM 1361 C C . GLY A 1 185 ? 12.025 -8.605 -7.005 1.00 84.88 185 GLY A C 1
ATOM 1362 O O . GLY A 1 185 ? 11.133 -8.638 -7.848 1.00 84.88 185 GLY A O 1
ATOM 1363 N N . VAL A 1 186 ? 11.867 -7.944 -5.851 1.00 89.44 186 VAL A N 1
ATOM 1364 C CA . VAL A 1 186 ? 10.678 -7.118 -5.567 1.00 89.44 186 VAL A CA 1
ATOM 1365 C C . VAL A 1 186 ? 10.825 -5.710 -6.144 1.00 89.44 186 VAL A C 1
ATOM 1367 O O . VAL A 1 186 ? 11.929 -5.179 -6.280 1.00 89.44 186 VAL A O 1
ATOM 1370 N N . SER A 1 187 ? 9.697 -5.075 -6.468 1.00 94.19 187 SER A N 1
ATOM 1371 C CA . SER A 1 187 ? 9.701 -3.762 -7.113 1.00 94.19 187 SER A CA 1
ATOM 1372 C C . SER A 1 187 ? 9.940 -2.620 -6.122 1.00 94.19 187 SER A C 1
ATOM 1374 O O . SER A 1 187 ? 9.023 -2.188 -5.419 1.00 94.19 187 SER A O 1
ATOM 1376 N N . PHE A 1 188 ? 11.151 -2.054 -6.146 1.00 95.25 188 PHE A N 1
ATOM 1377 C CA . PHE A 1 188 ? 11.479 -0.830 -5.409 1.00 95.25 188 PHE A CA 1
ATOM 1378 C C . PHE A 1 188 ? 10.528 0.326 -5.750 1.00 95.25 188 PHE A C 1
ATOM 1380 O O . PHE A 1 188 ? 10.008 0.996 -4.861 1.00 95.25 188 PHE A O 1
ATOM 1387 N N . VAL A 1 189 ? 10.260 0.541 -7.044 1.00 96.56 189 VAL A N 1
ATOM 1388 C CA . VAL A 1 189 ? 9.360 1.608 -7.513 1.00 96.56 189 VAL A CA 1
ATOM 1389 C C . VAL A 1 189 ? 7.934 1.370 -7.015 1.00 96.56 189 VAL A C 1
ATOM 1391 O O . VAL A 1 189 ? 7.264 2.325 -6.626 1.00 96.56 189 VAL A O 1
ATOM 1394 N N . GLY A 1 190 ? 7.478 0.115 -6.955 1.00 96.88 190 GLY A N 1
ATOM 1395 C CA . GLY A 1 190 ? 6.190 -0.241 -6.355 1.00 96.88 190 GLY A CA 1
ATOM 1396 C C . GLY A 1 190 ? 6.112 0.124 -4.868 1.00 96.88 190 GLY A C 1
ATOM 1397 O O . GLY A 1 190 ? 5.149 0.761 -4.438 1.00 96.88 190 GLY A O 1
ATOM 1398 N N . HIS A 1 191 ? 7.151 -0.196 -4.089 1.00 97.44 191 HIS A N 1
ATOM 1399 C CA . HIS A 1 191 ? 7.237 0.181 -2.671 1.00 97.44 191 HIS A CA 1
ATOM 1400 C C . HIS A 1 191 ? 7.237 1.700 -2.476 1.00 97.44 191 HIS A C 1
ATOM 1402 O O . HIS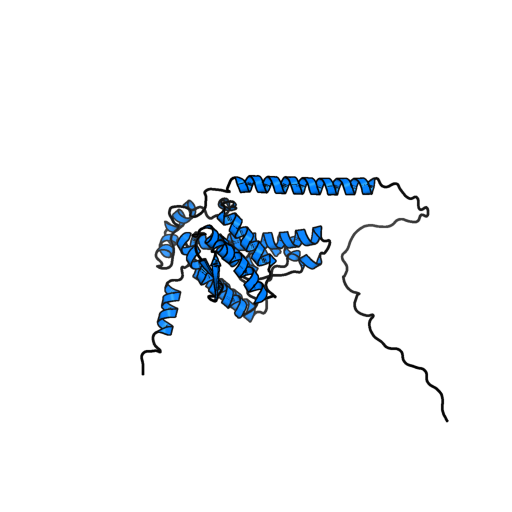 A 1 191 ? 6.466 2.224 -1.670 1.00 97.44 191 HIS A O 1
ATOM 1408 N N . LEU A 1 192 ? 8.061 2.410 -3.249 1.00 97.38 192 LEU A N 1
ATOM 1409 C CA . LEU A 1 192 ? 8.169 3.864 -3.187 1.00 97.38 192 LEU A CA 1
ATOM 1410 C C . LEU A 1 192 ? 6.851 4.551 -3.576 1.00 97.38 192 LEU A C 1
ATOM 1412 O O . LEU A 1 192 ? 6.455 5.523 -2.935 1.00 97.38 192 LEU A O 1
ATOM 1416 N N . SER A 1 193 ? 6.145 4.024 -4.580 1.00 98.25 193 SER A N 1
ATOM 1417 C CA . SER A 1 193 ? 4.832 4.531 -5.007 1.00 98.25 193 SER A CA 1
ATOM 1418 C C . SER A 1 193 ? 3.793 4.401 -3.891 1.00 98.25 193 SER A C 1
ATOM 1420 O O . SER A 1 193 ? 3.066 5.350 -3.601 1.00 98.25 193 SER A O 1
ATOM 1422 N N . GLY A 1 194 ? 3.771 3.257 -3.203 1.00 98.19 194 GLY A N 1
ATOM 1423 C CA . GLY A 1 194 ? 2.925 3.046 -2.030 1.00 98.19 194 GLY A CA 1
ATOM 1424 C C . GLY A 1 194 ? 3.266 3.977 -0.863 1.00 98.19 194 GLY A C 1
ATOM 1425 O O . GLY A 1 194 ? 2.379 4.628 -0.308 1.00 98.19 194 GLY A O 1
ATOM 1426 N N . ALA A 1 195 ? 4.556 4.111 -0.536 1.00 97.88 195 ALA A N 1
ATOM 1427 C CA . ALA A 1 195 ? 5.047 5.030 0.494 1.00 97.88 195 ALA A CA 1
ATOM 1428 C C . ALA A 1 195 ? 4.647 6.488 0.205 1.00 97.88 195 ALA A C 1
ATOM 1430 O O . ALA A 1 195 ? 4.208 7.207 1.105 1.00 97.88 195 ALA A O 1
ATOM 1431 N N . PHE A 1 196 ? 4.742 6.909 -1.059 1.00 97.25 196 PHE A N 1
ATOM 1432 C CA . PHE A 1 196 ? 4.324 8.236 -1.499 1.00 97.25 196 PHE A CA 1
ATOM 1433 C C . PHE A 1 196 ? 2.826 8.474 -1.268 1.00 97.25 196 PHE A C 1
ATOM 1435 O O . PHE A 1 196 ? 2.452 9.495 -0.689 1.00 97.25 196 PHE A O 1
ATOM 1442 N N . ILE A 1 197 ? 1.963 7.522 -1.637 1.00 98.06 197 ILE A N 1
ATOM 1443 C CA . ILE A 1 197 ? 0.521 7.625 -1.364 1.00 98.06 197 ILE A CA 1
ATOM 1444 C C . ILE A 1 197 ? 0.227 7.646 0.140 1.00 98.06 197 ILE A C 1
ATOM 1446 O O . ILE A 1 197 ? -0.600 8.446 0.582 1.00 98.06 197 ILE A O 1
ATOM 1450 N N . GLY A 1 198 ? 0.937 6.842 0.936 1.00 96.81 198 GLY A N 1
ATOM 1451 C CA . GLY A 1 198 ? 0.845 6.877 2.398 1.00 96.81 198 GLY A CA 1
ATOM 1452 C C . GLY A 1 198 ? 1.160 8.258 2.977 1.00 96.81 198 GLY A C 1
ATOM 1453 O O . GLY A 1 198 ? 0.427 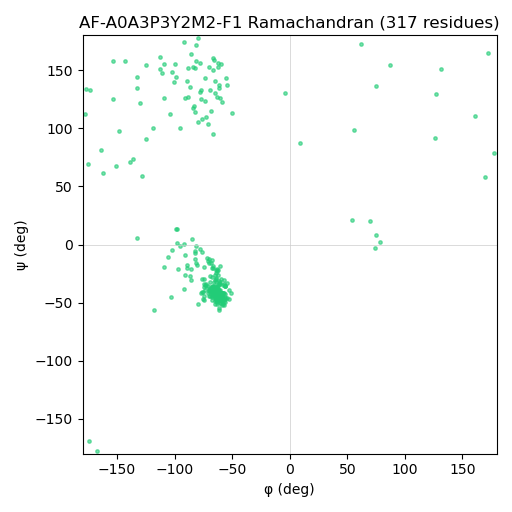8.750 3.839 1.00 96.81 198 GLY A O 1
ATOM 1454 N N . LEU A 1 199 ? 2.189 8.928 2.447 1.00 94.25 199 LEU A N 1
ATOM 1455 C CA . LEU A 1 199 ? 2.545 10.293 2.832 1.00 94.25 199 LEU A CA 1
ATOM 1456 C C . LEU A 1 199 ? 1.423 11.281 2.488 1.00 94.25 199 LEU A C 1
ATOM 1458 O O . LEU A 1 199 ? 0.954 11.997 3.373 1.00 94.25 199 LEU A O 1
ATOM 1462 N N . LEU A 1 200 ? 0.933 11.276 1.242 1.00 94.69 200 LEU A N 1
ATOM 1463 C CA . LEU A 1 200 ? -0.174 12.146 0.818 1.00 94.69 200 LEU A CA 1
ATOM 1464 C C . LEU A 1 200 ? -1.421 11.958 1.688 1.00 94.69 200 LEU A C 1
ATOM 1466 O O . LEU A 1 200 ? -2.069 12.931 2.084 1.00 94.69 200 LEU A O 1
ATOM 1470 N N . TYR A 1 201 ? -1.742 10.705 2.006 1.00 95.19 201 TYR A N 1
ATOM 1471 C CA . TYR A 1 201 ? -2.868 10.363 2.861 1.00 95.19 201 TYR A CA 1
ATOM 1472 C C . TYR A 1 201 ? -2.678 10.882 4.288 1.00 95.19 201 TYR A C 1
ATOM 1474 O O . TYR A 1 201 ? -3.581 11.512 4.833 1.00 95.19 201 TYR A O 1
ATOM 1482 N N . SER A 1 202 ? -1.490 10.691 4.872 1.00 93.19 202 SER A N 1
ATOM 1483 C CA . SER A 1 202 ? -1.167 11.165 6.226 1.00 93.19 202 SER A CA 1
ATOM 1484 C C . SER A 1 202 ? -1.247 12.690 6.368 1.00 93.19 202 SER A C 1
ATOM 1486 O O . SER A 1 202 ? -1.646 13.196 7.414 1.00 93.19 202 SER A O 1
ATOM 1488 N N . CYS A 1 203 ? -0.951 13.424 5.292 1.00 91.12 203 CYS A N 1
ATOM 1489 C CA . CYS A 1 203 ? -1.079 14.876 5.231 1.00 91.12 203 CYS A CA 1
ATOM 1490 C C . CYS A 1 203 ? -2.517 15.354 4.961 1.00 91.12 203 CYS A C 1
ATOM 1492 O O . CYS A 1 203 ? -2.741 16.552 4.866 1.00 91.12 203 CYS A O 1
ATOM 1494 N N . GLY A 1 204 ? -3.498 14.464 4.790 1.00 91.62 204 GLY A N 1
ATOM 1495 C CA . GLY A 1 204 ? -4.887 14.840 4.506 1.00 91.62 204 GLY A CA 1
ATOM 1496 C C . GLY A 1 204 ? -5.154 15.315 3.071 1.00 91.62 204 GLY A C 1
ATOM 1497 O O . GLY A 1 204 ? -6.266 15.746 2.762 1.00 91.62 204 GLY A O 1
ATOM 1498 N N . VAL A 1 205 ? -4.176 15.199 2.162 1.00 92.00 205 VAL A N 1
ATOM 1499 C CA . VAL A 1 205 ? -4.324 15.545 0.730 1.00 92.00 205 VAL A CA 1
ATOM 1500 C C . VAL A 1 205 ? -5.399 14.680 0.068 1.00 92.00 205 VAL A C 1
ATOM 1502 O O . VAL A 1 205 ? -6.124 15.131 -0.818 1.00 92.00 205 VAL A O 1
ATOM 1505 N N . LEU A 1 206 ? -5.529 13.434 0.526 1.00 93.44 206 LEU A N 1
ATOM 1506 C CA . LEU A 1 206 ? -6.453 12.440 -0.019 1.00 93.44 206 LEU A CA 1
ATOM 1507 C C . LEU A 1 206 ? -7.757 12.316 0.786 1.00 93.44 206 LEU A C 1
ATOM 1509 O O . LEU A 1 206 ? -8.515 11.377 0.563 1.00 93.44 206 LEU A O 1
ATOM 1513 N N . ASN A 1 207 ? -8.060 13.257 1.692 1.00 90.62 207 ASN A N 1
ATOM 1514 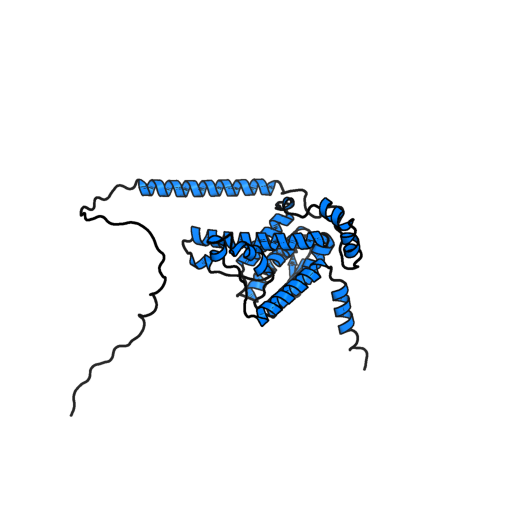C CA . ASN A 1 207 ? -9.263 13.203 2.538 1.00 90.62 207 ASN A CA 1
ATOM 1515 C C . ASN A 1 207 ? -10.564 13.052 1.734 1.00 90.62 207 ASN A C 1
ATOM 1517 O O . ASN A 1 207 ? -11.497 12.386 2.179 1.00 90.62 207 ASN A O 1
ATOM 1521 N N . TRP A 1 208 ? -10.623 13.622 0.532 1.00 89.25 208 TRP A N 1
ATOM 1522 C CA . TRP A 1 208 ? -11.787 13.541 -0.353 1.00 89.25 208 TRP A CA 1
ATOM 1523 C C . TRP A 1 208 ? -12.055 12.128 -0.904 1.00 89.25 208 TRP A C 1
ATOM 1525 O O . TRP A 1 208 ? -13.183 11.845 -1.297 1.00 89.25 208 TRP A O 1
ATOM 1535 N N . LEU A 1 209 ? -11.052 11.242 -0.894 1.00 91.38 209 LEU A N 1
ATOM 1536 C CA . LEU A 1 209 ? -11.175 9.824 -1.259 1.00 91.38 209 LEU A CA 1
ATOM 1537 C C . LEU A 1 209 ? -11.505 8.924 -0.064 1.00 91.38 209 LEU A C 1
ATOM 1539 O O . LEU A 1 209 ? -11.785 7.739 -0.240 1.00 91.38 209 LEU A O 1
ATOM 1543 N N . THR A 1 210 ? -11.455 9.458 1.157 1.00 89.38 210 THR A N 1
ATOM 1544 C CA . THR A 1 210 ? -11.756 8.675 2.356 1.00 89.38 210 THR A CA 1
ATOM 1545 C C . THR A 1 210 ? -13.250 8.417 2.473 1.00 89.38 210 THR A C 1
ATOM 1547 O O . THR A 1 210 ? -14.080 9.276 2.162 1.00 89.38 210 THR A O 1
ATOM 1550 N N . LEU A 1 211 ? -13.611 7.225 2.956 1.00 90.75 211 LEU A N 1
ATOM 1551 C CA . LEU A 1 211 ? -14.999 6.926 3.287 1.00 90.75 211 LEU A CA 1
ATOM 1552 C C . LEU A 1 211 ? -15.497 7.925 4.336 1.00 90.75 211 LEU A C 1
ATOM 1554 O O . LEU A 1 211 ? -14.931 8.046 5.426 1.00 90.75 211 LEU A O 1
ATOM 1558 N N . LYS A 1 212 ? -16.574 8.645 4.005 1.00 91.19 212 LYS A N 1
ATOM 1559 C CA . LYS A 1 212 ? -17.147 9.655 4.899 1.00 91.19 212 LYS A CA 1
ATOM 1560 C C . LYS A 1 212 ? -17.590 8.994 6.203 1.00 91.19 212 LYS A C 1
ATOM 1562 O O . LYS A 1 212 ? -18.406 8.076 6.196 1.00 91.19 212 LYS A O 1
ATOM 1567 N N . ARG A 1 213 ? -17.120 9.519 7.337 1.00 90.31 213 ARG A N 1
ATOM 1568 C CA . ARG A 1 213 ? -17.465 9.003 8.675 1.00 90.31 213 ARG A CA 1
ATOM 1569 C C . ARG A 1 213 ? -18.969 9.003 8.944 1.00 90.31 213 ARG A C 1
ATOM 1571 O O . ARG A 1 213 ? -19.461 8.086 9.588 1.00 90.31 213 ARG A O 1
ATOM 1578 N N . SER A 1 214 ? -19.701 9.994 8.428 1.00 91.50 214 SER A N 1
ATOM 1579 C CA . SER A 1 214 ? -21.166 10.030 8.520 1.00 91.50 214 SER A CA 1
ATOM 1580 C C . SER A 1 214 ? -21.804 8.820 7.843 1.00 91.50 214 SER A C 1
ATOM 1582 O O . SER A 1 214 ? -22.667 8.186 8.436 1.00 91.50 214 SER A O 1
ATOM 1584 N N . TRP A 1 215 ? -21.324 8.450 6.654 1.00 93.38 215 TRP A N 1
ATOM 1585 C CA . TRP A 1 215 ? -21.786 7.259 5.948 1.00 93.38 215 TRP A CA 1
ATOM 1586 C C . TRP A 1 215 ? -21.459 5.981 6.727 1.00 93.38 215 TRP A C 1
ATOM 1588 O O . TRP A 1 215 ? -22.339 5.142 6.895 1.00 93.38 215 TRP A O 1
ATOM 1598 N N . ILE A 1 216 ? -20.237 5.861 7.265 1.00 93.12 216 ILE A N 1
ATOM 1599 C CA . ILE A 1 216 ? -19.836 4.692 8.068 1.00 93.12 216 ILE A CA 1
ATOM 1600 C C . ILE A 1 216 ? -20.749 4.541 9.291 1.00 93.12 216 ILE A C 1
AT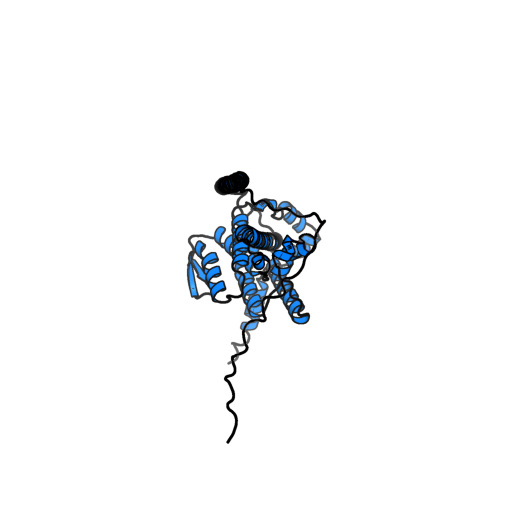OM 1602 O O . ILE A 1 216 ? -21.251 3.455 9.549 1.00 93.12 216 ILE A O 1
ATOM 1606 N N . ARG A 1 217 ? -21.048 5.635 9.999 1.00 90.62 217 ARG A N 1
ATOM 1607 C CA . ARG A 1 217 ? -21.964 5.609 11.151 1.00 90.62 217 ARG A CA 1
ATOM 1608 C C . ARG A 1 217 ? -23.395 5.257 10.759 1.00 90.62 217 ARG A C 1
ATOM 1610 O O . ARG A 1 217 ? -24.051 4.509 11.476 1.00 90.62 217 ARG A O 1
ATOM 1617 N N . SER A 1 218 ? -23.884 5.774 9.631 1.00 92.25 218 SER A N 1
ATOM 1618 C CA . SER A 1 218 ? -25.196 5.390 9.102 1.00 92.25 218 SER A CA 1
ATOM 1619 C C . SER A 1 218 ? -25.248 3.902 8.752 1.00 92.25 218 SER A C 1
ATOM 1621 O O . SER A 1 218 ? -26.258 3.252 9.017 1.00 92.25 218 SER A O 1
ATOM 1623 N N . PHE A 1 219 ? -24.161 3.349 8.206 1.00 92.62 219 PHE A N 1
ATOM 1624 C CA . PHE A 1 219 ? -24.037 1.916 7.971 1.00 92.62 219 PHE A CA 1
ATOM 1625 C C . PHE A 1 219 ? -24.029 1.133 9.288 1.00 92.62 219 PHE A C 1
ATOM 1627 O O . PHE A 1 219 ? -24.858 0.237 9.435 1.00 92.62 219 PHE A O 1
ATOM 1634 N N . ASP A 1 220 ? -23.181 1.498 10.253 1.00 90.94 220 ASP A N 1
ATOM 1635 C CA . ASP A 1 220 ? -23.074 0.840 11.566 1.00 90.94 220 ASP A CA 1
ATOM 1636 C C . ASP A 1 220 ? -24.425 0.826 12.312 1.00 90.94 220 ASP A C 1
ATOM 1638 O O . ASP A 1 220 ? -24.776 -0.160 12.962 1.00 90.94 220 ASP A O 1
ATOM 1642 N N . ALA A 1 221 ? -25.227 1.889 12.168 1.00 90.44 221 ALA A N 1
ATOM 1643 C CA . ALA A 1 221 ? -26.557 2.000 12.769 1.00 90.44 221 ALA A CA 1
ATOM 1644 C C . ALA A 1 221 ? -27.639 1.147 12.076 1.00 90.44 221 ALA A C 1
ATOM 1646 O O . ALA A 1 221 ? -28.676 0.869 12.686 1.00 90.44 221 ALA A O 1
ATOM 1647 N N . SER A 1 222 ? -27.423 0.727 10.824 1.00 93.06 222 SER A N 1
ATOM 1648 C CA . SER A 1 222 ? -28.378 -0.090 10.064 1.00 93.06 222 SER A CA 1
ATOM 1649 C C . SER A 1 222 ? -28.545 -1.494 10.659 1.00 93.06 222 SER A C 1
ATOM 1651 O O . SER A 1 222 ? -27.678 -2.000 11.367 1.00 93.06 222 SER A O 1
ATOM 1653 N N . SER A 1 223 ? -29.642 -2.184 10.331 1.00 93.00 223 SER A N 1
ATOM 1654 C CA . SER A 1 223 ? -29.899 -3.547 10.825 1.00 93.00 223 SER A CA 1
ATOM 1655 C C . SER A 1 223 ? -28.825 -4.562 10.409 1.00 93.00 223 SER A C 1
ATOM 1657 O O . SER A 1 223 ? -28.531 -5.498 11.155 1.00 93.00 223 SER A O 1
ATOM 1659 N N . VAL A 1 224 ? -28.226 -4.378 9.228 1.00 90.00 224 VAL A N 1
ATOM 1660 C CA . VAL A 1 224 ? -27.103 -5.188 8.737 1.00 90.00 224 VAL A CA 1
ATOM 1661 C C . VAL A 1 224 ? -25.811 -4.791 9.447 1.00 90.00 224 VAL A C 1
ATOM 1663 O O . VAL A 1 224 ? -25.104 -5.669 9.940 1.00 90.00 224 VAL A O 1
ATOM 1666 N N . GLY A 1 225 ? -25.539 -3.488 9.558 1.00 88.94 225 GLY A N 1
ATOM 1667 C CA . GLY A 1 225 ? -24.366 -2.961 10.254 1.00 88.94 225 GLY A CA 1
ATOM 1668 C C . GLY A 1 225 ? -24.302 -3.434 11.697 1.00 88.94 225 GLY A C 1
ATOM 1669 O O . GLY A 1 225 ? -23.315 -4.041 12.084 1.00 88.94 225 GLY A O 1
ATOM 1670 N N . GLN A 1 226 ? -25.397 -3.332 12.452 1.00 90.06 226 GLN A N 1
ATOM 1671 C CA . GLN A 1 226 ? -25.449 -3.795 13.841 1.00 90.06 226 GLN A CA 1
ATOM 1672 C C . GLN A 1 226 ? -25.099 -5.280 14.003 1.00 90.06 226 GLN A C 1
ATOM 1674 O O . GLN A 1 226 ? -24.502 -5.657 15.009 1.00 90.06 226 GLN A O 1
ATOM 1679 N N . LYS A 1 227 ? -25.439 -6.145 13.035 1.00 92.06 227 LYS A N 1
ATOM 1680 C CA . LYS A 1 227 ? -25.037 -7.564 13.081 1.00 92.06 227 LYS A CA 1
ATOM 1681 C C . LYS A 1 227 ? -23.525 -7.729 12.934 1.00 92.06 227 LYS A C 1
ATOM 1683 O O . LYS A 1 227 ? -22.952 -8.604 13.575 1.00 92.06 227 LYS A O 1
ATOM 1688 N N . ILE A 1 228 ? -22.897 -6.905 12.099 1.00 90.62 228 ILE A N 1
ATOM 1689 C CA . ILE A 1 228 ? -21.447 -6.902 11.883 1.00 90.62 228 ILE A CA 1
ATOM 1690 C C . ILE A 1 228 ? -20.743 -6.265 13.086 1.00 90.62 228 ILE A C 1
ATOM 1692 O O . ILE A 1 228 ? -19.837 -6.873 13.642 1.00 90.62 228 ILE A O 1
ATOM 1696 N N . CYS A 1 229 ? -21.215 -5.109 13.556 1.00 90.69 229 CYS A N 1
ATOM 1697 C CA . CYS A 1 229 ? -20.622 -4.370 14.671 1.00 90.69 229 CYS A CA 1
ATOM 1698 C C . CYS A 1 229 ? -20.681 -5.110 16.012 1.00 90.69 229 CYS A C 1
ATOM 1700 O O . CYS A 1 229 ? -19.894 -4.814 16.902 1.00 90.69 229 CYS A O 1
ATOM 1702 N N . ARG A 1 230 ? -21.599 -6.072 16.175 1.00 89.81 230 ARG A N 1
ATOM 1703 C CA . ARG A 1 230 ? -21.664 -6.942 17.363 1.00 89.81 230 ARG A CA 1
ATOM 1704 C C . ARG A 1 230 ? -20.537 -7.973 17.427 1.00 89.81 230 ARG A C 1
ATOM 1706 O O . ARG A 1 230 ? -20.389 -8.629 18.456 1.00 89.81 230 ARG A O 1
ATOM 1713 N N . ARG A 1 231 ? -19.772 -8.166 16.349 1.00 90.00 231 ARG A N 1
ATOM 1714 C CA . ARG A 1 231 ? -18.617 -9.068 16.366 1.00 90.00 231 ARG A CA 1
ATOM 1715 C C . ARG A 1 231 ? -17.523 -8.461 17.247 1.00 90.00 231 ARG A C 1
ATOM 1717 O O . ARG A 1 231 ? -17.190 -7.296 17.053 1.00 90.00 231 ARG A O 1
ATOM 1724 N N . PRO A 1 232 ? -16.914 -9.234 18.162 1.00 89.38 232 PRO A N 1
ATOM 1725 C CA . PRO A 1 232 ? -15.924 -8.706 19.105 1.00 89.38 232 PRO A CA 1
ATOM 1726 C C . PRO A 1 232 ? -14.666 -8.152 18.422 1.00 89.38 232 PRO A C 1
ATOM 1728 O O . PRO A 1 232 ? -13.971 -7.320 18.991 1.00 89.38 232 PRO A O 1
ATOM 1731 N N . SER A 1 233 ? -14.375 -8.597 17.199 1.00 92.50 233 SER A N 1
ATOM 1732 C CA . SER A 1 233 ? -13.210 -8.167 16.423 1.00 92.50 233 SER A CA 1
ATOM 1733 C C . SER A 1 233 ? -13.510 -7.023 15.446 1.00 92.50 233 SER A C 1
ATOM 1735 O O . SER A 1 233 ? -12.601 -6.561 14.757 1.00 92.50 233 SER A O 1
ATOM 1737 N N . TYR A 1 234 ? -14.759 -6.550 15.371 1.00 94.62 234 TYR A N 1
ATOM 1738 C CA . TYR A 1 234 ? -15.093 -5.358 14.600 1.00 94.62 234 TYR A CA 1
ATOM 1739 C C . TYR A 1 234 ? -14.690 -4.100 15.372 1.00 94.62 234 TYR A C 1
ATOM 1741 O O . TYR A 1 234 ? -15.050 -3.929 16.536 1.00 94.62 234 TYR A O 1
ATOM 1749 N N . VAL A 1 235 ? -13.986 -3.183 14.710 1.00 95.00 235 VAL A N 1
ATOM 1750 C CA . VAL A 1 235 ? -13.596 -1.894 15.287 1.00 95.00 235 VAL A CA 1
ATOM 1751 C C . VAL A 1 235 ? -14.493 -0.807 14.708 1.00 95.00 235 VAL A C 1
ATOM 1753 O O . VAL A 1 235 ? -14.416 -0.483 13.521 1.00 95.00 235 VAL A O 1
ATOM 1756 N N . ALA A 1 236 ? -15.337 -0.219 15.554 1.00 92.69 236 ALA A N 1
ATOM 1757 C CA . ALA A 1 236 ? -16.214 0.877 15.157 1.00 92.69 236 ALA A CA 1
ATOM 1758 C C . ALA A 1 236 ? -15.424 2.115 14.704 1.00 92.69 236 ALA A C 1
ATOM 1760 O O . ALA A 1 236 ? -14.296 2.364 15.137 1.00 92.69 236 ALA A O 1
ATOM 1761 N N . CYS A 1 237 ? -16.033 2.921 13.832 1.00 88.62 237 CYS A N 1
ATOM 1762 C CA . CYS A 1 237 ? -15.425 4.173 13.395 1.00 88.62 237 CYS A CA 1
ATOM 1763 C C . CYS A 1 237 ? -15.259 5.140 14.583 1.00 88.62 237 CYS A C 1
ATOM 1765 O O . CYS A 1 237 ? -16.259 5.479 15.221 1.00 88.62 237 CYS A O 1
ATOM 1767 N N . PRO A 1 238 ? -14.052 5.680 14.837 1.00 89.50 238 PRO A N 1
ATOM 1768 C CA . PRO A 1 238 ? -13.839 6.626 15.923 1.00 89.50 238 PRO A CA 1
ATOM 1769 C C . PRO A 1 238 ? -14.590 7.946 15.694 1.00 89.50 238 PRO A C 1
ATOM 1771 O O . PRO A 1 238 ? -14.970 8.306 14.565 1.00 89.50 238 PRO A O 1
ATOM 1774 N N . GLU A 1 239 ? -14.808 8.673 16.793 1.00 86.50 239 GLU A N 1
ATOM 1775 C CA . GLU A 1 239 ? -15.555 9.933 16.804 1.00 86.50 239 GLU A CA 1
ATOM 1776 C C . GLU A 1 239 ? -14.874 11.028 15.980 1.00 86.50 239 GLU A C 1
ATOM 1778 O O . GLU A 1 239 ? -15.513 11.704 15.167 1.00 86.50 239 GLU A O 1
ATOM 1783 N N . THR A 1 240 ? -13.564 11.161 16.149 1.00 88.00 240 THR A N 1
ATOM 1784 C CA . THR A 1 240 ? -12.735 12.143 15.459 1.00 88.00 240 THR A CA 1
ATOM 1785 C C . THR A 1 240 ? -11.837 11.464 14.434 1.00 88.00 240 THR A C 1
ATOM 1787 O O . THR A 1 240 ? -11.542 10.267 14.507 1.00 88.00 240 THR A O 1
ATOM 1790 N N . SER A 1 241 ? -11.431 12.227 13.418 1.00 88.69 241 SER A N 1
ATOM 1791 C CA . SER A 1 241 ? -10.468 11.721 12.449 1.00 88.69 241 SER A CA 1
ATOM 1792 C C . SER A 1 241 ? -9.058 11.751 13.025 1.00 88.69 241 SER A C 1
ATOM 1794 O O . SER A 1 241 ? -8.662 12.801 13.522 1.00 88.69 241 SER A O 1
ATOM 1796 N N . PRO A 1 242 ? -8.269 10.666 12.897 1.00 89.25 242 PRO A N 1
ATOM 1797 C CA . PRO A 1 242 ? -6.840 10.719 13.192 1.00 89.25 242 PRO A CA 1
ATOM 1798 C C . PRO A 1 242 ? -6.049 11.574 12.191 1.00 89.25 242 PRO A C 1
ATOM 1800 O O . PRO A 1 242 ? -4.895 11.891 12.453 1.00 89.25 242 PRO A O 1
ATOM 1803 N N . LEU A 1 243 ? -6.640 11.893 11.033 1.00 90.62 243 LEU A N 1
ATOM 1804 C CA . LEU A 1 243 ? -6.017 12.691 9.976 1.00 90.62 243 LEU A CA 1
ATOM 1805 C C . LEU A 1 243 ? -6.259 14.189 10.186 1.00 90.62 243 LEU A C 1
ATOM 1807 O O . LEU A 1 243 ? -7.325 14.559 10.693 1.00 90.62 243 LEU A O 1
ATOM 1811 N N . PRO A 1 244 ? -5.342 15.052 9.713 1.00 87.25 244 PRO A N 1
ATOM 1812 C CA . PRO A 1 244 ? -5.596 16.486 9.637 1.00 87.25 244 PRO A CA 1
ATOM 1813 C C . PRO A 1 244 ? -6.819 16.783 8.745 1.00 87.25 244 PRO A C 1
ATOM 1815 O O . PRO A 1 244 ? -7.142 15.989 7.856 1.00 87.25 244 PRO A O 1
ATOM 1818 N N . PRO A 1 245 ? -7.508 17.924 8.944 1.00 84.06 245 PRO A N 1
ATOM 1819 C CA . PRO A 1 245 ? -8.735 18.259 8.212 1.00 84.06 245 PRO A CA 1
ATOM 1820 C C . PRO A 1 245 ? -8.520 18.440 6.700 1.00 84.06 245 PRO A C 1
ATOM 1822 O O . PRO A 1 245 ? -9.440 18.214 5.915 1.00 84.06 245 PRO A O 1
ATOM 1825 N N . GLY A 1 246 ? -7.303 18.774 6.274 1.00 82.62 246 GLY A N 1
ATOM 1826 C CA . GLY A 1 246 ? -6.923 18.892 4.872 1.00 82.62 246 GLY A CA 1
ATOM 1827 C C . GLY A 1 246 ? -5.412 18.985 4.706 1.00 82.62 246 GLY A C 1
ATOM 1828 O O . GLY A 1 246 ? -4.672 18.914 5.689 1.00 82.62 246 GLY A O 1
ATOM 1829 N N . ALA A 1 247 ? -4.978 19.143 3.455 1.00 82.81 247 ALA A N 1
ATOM 1830 C CA . ALA A 1 247 ? -3.570 19.294 3.112 1.00 82.81 247 ALA A CA 1
ATOM 1831 C C . ALA A 1 247 ? -2.920 20.451 3.899 1.00 82.81 247 ALA A C 1
ATOM 1833 O O . ALA A 1 247 ? -3.519 21.526 3.989 1.00 82.81 247 ALA A O 1
ATOM 1834 N N . PRO A 1 248 ? -1.699 20.278 4.432 1.00 79.88 248 PRO A N 1
ATOM 1835 C CA . PRO A 1 248 ? -0.979 21.366 5.074 1.00 79.88 248 PRO A CA 1
ATOM 1836 C C . PRO A 1 248 ? -0.602 22.440 4.045 1.00 79.88 248 PRO A C 1
ATOM 1838 O O . PRO A 1 248 ? -0.349 22.137 2.879 1.00 79.88 248 PRO A O 1
ATOM 1841 N N . GLU A 1 249 ? -0.512 23.699 4.479 1.00 78.38 249 GLU A N 1
ATOM 1842 C CA . GLU A 1 249 ? -0.275 24.847 3.586 1.00 78.38 249 GLU A CA 1
ATOM 1843 C C . GLU A 1 249 ? 1.006 24.710 2.747 1.00 78.38 249 GLU A C 1
ATOM 1845 O O . GLU A 1 249 ? 1.029 25.061 1.565 1.00 78.38 249 GLU A O 1
ATOM 1850 N N . TRP A 1 250 ? 2.061 24.120 3.321 1.00 75.75 250 TRP A N 1
ATOM 1851 C CA . TRP A 1 250 ? 3.321 23.888 2.611 1.00 75.75 250 TRP A CA 1
ATOM 1852 C C . TRP A 1 250 ? 3.178 22.906 1.437 1.00 75.75 250 TRP A C 1
ATOM 1854 O O . TRP A 1 250 ? 3.945 22.968 0.479 1.00 75.75 250 TRP A O 1
ATOM 1864 N N . PHE A 1 251 ? 2.194 22.003 1.475 1.00 72.62 251 PHE A N 1
ATOM 1865 C CA . PHE A 1 251 ? 1.961 21.059 0.385 1.00 72.62 251 PHE A CA 1
ATOM 1866 C C . PHE A 1 251 ? 1.466 21.789 -0.869 1.00 72.62 251 PHE A C 1
ATOM 1868 O O . PHE A 1 251 ? 1.917 21.509 -1.982 1.00 72.62 251 PHE A O 1
ATOM 1875 N N . ALA A 1 252 ? 0.592 22.785 -0.691 1.00 70.19 252 ALA A N 1
ATOM 1876 C CA . ALA A 1 252 ? 0.114 23.625 -1.784 1.00 70.19 252 ALA A CA 1
ATOM 1877 C C . ALA A 1 252 ? 1.253 24.457 -2.398 1.00 70.19 252 ALA A C 1
ATOM 1879 O O . ALA A 1 252 ? 1.371 24.533 -3.624 1.00 70.19 252 ALA A O 1
ATOM 1880 N N . SER A 1 253 ? 2.134 25.027 -1.569 1.00 74.19 253 SER A N 1
ATOM 1881 C CA . SER A 1 253 ? 3.276 25.815 -2.054 1.00 74.19 253 SER A CA 1
ATOM 1882 C C . SER A 1 253 ? 4.334 24.954 -2.756 1.00 74.19 253 SER A C 1
ATOM 1884 O O . SER A 1 253 ? 4.835 25.345 -3.814 1.00 74.19 253 SER A O 1
ATOM 1886 N N . ALA A 1 254 ? 4.609 23.747 -2.253 1.00 72.62 254 ALA A N 1
ATOM 1887 C CA . ALA A 1 254 ? 5.480 22.777 -2.917 1.00 72.62 254 ALA A CA 1
ATOM 1888 C C . ALA A 1 254 ? 4.908 22.327 -4.274 1.00 72.62 254 ALA A C 1
ATOM 1890 O O . ALA A 1 254 ? 5.631 22.311 -5.274 1.00 72.62 254 ALA A O 1
ATOM 1891 N N . GLY A 1 255 ? 3.604 22.034 -4.343 1.00 69.00 255 GLY A N 1
ATOM 1892 C CA . GLY A 1 255 ? 2.923 21.684 -5.593 1.00 69.00 255 GLY A CA 1
ATOM 1893 C C . GLY A 1 255 ? 3.020 22.791 -6.647 1.00 69.00 255 GLY A C 1
ATOM 1894 O O . GLY A 1 255 ? 3.381 22.529 -7.796 1.00 69.00 255 GLY A O 1
ATOM 1895 N N . LEU A 1 256 ? 2.792 24.047 -6.250 1.00 68.00 256 LEU A N 1
ATOM 1896 C CA . LEU A 1 256 ? 2.949 25.212 -7.130 1.00 68.00 256 LEU A CA 1
ATOM 1897 C C . LEU A 1 256 ? 4.392 25.380 -7.629 1.00 68.00 256 LEU A C 1
ATOM 1899 O O . LEU A 1 256 ? 4.602 25.696 -8.803 1.00 68.00 256 LEU A O 1
ATOM 1903 N N . ALA A 1 257 ? 5.387 25.130 -6.774 1.00 67.25 257 ALA A N 1
ATOM 1904 C CA . ALA A 1 257 ? 6.801 25.187 -7.144 1.00 67.25 257 ALA A CA 1
ATOM 1905 C C . ALA A 1 257 ? 7.201 24.082 -8.139 1.00 67.25 257 ALA A C 1
ATOM 1907 O O . ALA A 1 257 ? 7.983 24.325 -9.058 1.00 67.25 257 ALA A O 1
ATOM 1908 N N . VAL A 1 258 ? 6.651 22.873 -8.002 1.00 69.69 258 VAL A N 1
ATOM 1909 C CA . VAL A 1 258 ? 6.871 21.788 -8.972 1.00 69.69 258 VAL A CA 1
ATOM 1910 C C . VAL A 1 258 ? 6.220 22.129 -10.311 1.00 69.69 258 VAL A C 1
ATOM 1912 O O . VAL A 1 258 ? 6.874 22.042 -11.350 1.00 69.69 258 VAL A O 1
ATOM 1915 N N . VAL A 1 259 ? 4.963 22.584 -10.309 1.00 68.31 259 VAL A N 1
ATOM 1916 C CA . VAL A 1 259 ? 4.245 22.962 -11.540 1.00 68.31 259 VAL A CA 1
ATOM 1917 C C . VAL A 1 259 ? 4.953 24.102 -12.272 1.00 68.31 259 VAL A C 1
ATOM 1919 O O . VAL A 1 259 ? 5.069 24.060 -13.498 1.00 68.31 259 VAL A O 1
ATOM 1922 N N . SER A 1 260 ? 5.458 25.108 -11.554 1.00 68.06 260 SER A N 1
ATOM 1923 C CA . SER A 1 260 ? 6.198 26.215 -12.168 1.00 68.06 260 SER A 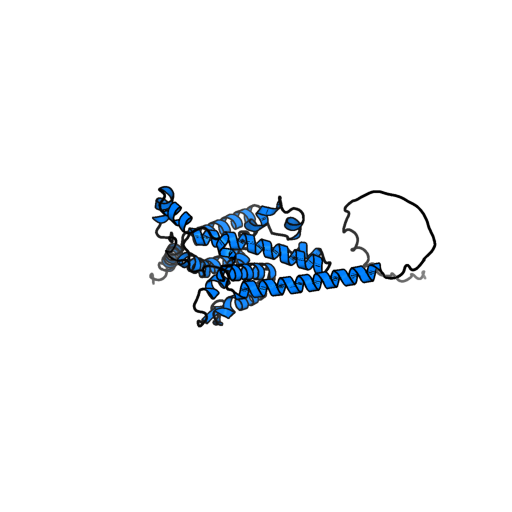CA 1
ATOM 1924 C C . SER A 1 260 ? 7.511 25.744 -12.801 1.00 68.06 260 SER A C 1
ATOM 1926 O O . SER A 1 260 ? 7.805 26.128 -13.935 1.00 68.06 260 SER A O 1
ATOM 1928 N N . ARG A 1 261 ? 8.246 24.837 -12.143 1.00 70.00 261 ARG A N 1
ATOM 1929 C CA . ARG A 1 261 ? 9.467 24.218 -12.686 1.00 70.00 261 ARG A CA 1
ATOM 1930 C C . ARG A 1 261 ? 9.191 23.333 -13.899 1.00 70.00 261 ARG A C 1
ATOM 1932 O O . ARG A 1 261 ? 9.910 23.437 -14.888 1.00 70.00 261 ARG A O 1
ATOM 1939 N N . LEU A 1 262 ? 8.135 22.521 -13.874 1.00 65.00 262 LEU A N 1
ATOM 1940 C CA . LEU A 1 262 ? 7.731 21.700 -15.021 1.00 65.00 262 LEU A CA 1
ATOM 1941 C C . LEU A 1 262 ? 7.287 22.562 -16.207 1.00 65.00 262 LEU A C 1
ATOM 1943 O O . LEU A 1 262 ? 7.655 22.281 -17.346 1.00 65.00 262 LEU A O 1
ATOM 1947 N N . ARG A 1 263 ? 6.554 23.656 -15.960 1.00 66.88 263 ARG A N 1
ATOM 1948 C CA . ARG A 1 263 ? 6.223 24.639 -17.004 1.00 66.88 263 ARG A CA 1
ATOM 1949 C C . ARG A 1 263 ? 7.475 25.305 -17.567 1.00 66.88 263 ARG A C 1
ATOM 1951 O O . ARG A 1 263 ? 7.577 25.436 -18.783 1.00 66.88 263 ARG A O 1
ATOM 1958 N N . ALA A 1 264 ? 8.433 25.681 -16.720 1.00 66.06 264 ALA A N 1
ATOM 1959 C CA . ALA A 1 264 ? 9.704 26.254 -17.159 1.00 66.06 264 ALA A CA 1
ATOM 1960 C C . ALA A 1 264 ? 10.510 25.262 -18.015 1.00 66.06 264 ALA A C 1
ATOM 1962 O O . ALA A 1 264 ? 10.946 25.619 -19.108 1.00 66.06 264 ALA A O 1
ATOM 1963 N N . ALA A 1 265 ? 10.618 24.001 -17.587 1.00 61.94 265 ALA A N 1
ATOM 1964 C CA . ALA A 1 265 ? 11.272 22.932 -18.343 1.00 61.94 265 ALA A CA 1
ATOM 1965 C C . ALA A 1 265 ? 10.562 22.641 -19.678 1.00 61.94 265 ALA A C 1
ATOM 1967 O O . ALA A 1 265 ? 11.209 22.517 -20.717 1.00 61.94 265 ALA A O 1
ATOM 1968 N N . GLY A 1 266 ? 9.225 22.614 -19.689 1.00 62.41 266 GLY A N 1
ATOM 1969 C CA . GLY A 1 266 ? 8.429 22.440 -20.906 1.00 62.41 266 GLY A CA 1
ATOM 1970 C C . GLY A 1 266 ? 8.546 23.618 -21.879 1.00 62.41 266 GLY A C 1
ATOM 1971 O O . GLY A 1 266 ? 8.579 23.421 -23.094 1.00 62.41 266 GLY A O 1
ATOM 1972 N N . ASN A 1 267 ? 8.652 24.847 -21.370 1.00 66.75 267 ASN A N 1
ATOM 1973 C CA . ASN A 1 267 ? 8.896 26.036 -22.188 1.00 66.75 267 ASN A CA 1
ATOM 1974 C C . ASN A 1 267 ? 10.325 26.053 -22.751 1.00 66.75 267 ASN A C 1
ATOM 1976 O O . ASN A 1 267 ? 10.510 26.433 -23.906 1.00 66.75 267 ASN A O 1
ATOM 1980 N N . HIS A 1 268 ? 11.303 25.568 -21.983 1.00 54.72 268 HIS A N 1
ATOM 1981 C CA . HIS A 1 268 ? 12.684 25.384 -22.428 1.00 54.72 268 HIS A CA 1
ATOM 1982 C C . HIS A 1 268 ? 12.806 24.288 -23.505 1.00 54.72 268 HIS A C 1
ATOM 1984 O O . HIS A 1 268 ? 13.434 24.497 -24.538 1.00 54.72 268 HIS A O 1
ATOM 1990 N N . CYS A 1 269 ? 12.112 23.154 -23.358 1.00 50.69 269 CYS A N 1
ATOM 1991 C CA . CYS A 1 269 ? 12.018 22.154 -24.428 1.00 50.69 269 CYS A CA 1
ATOM 1992 C C . CYS A 1 269 ? 11.360 22.731 -25.693 1.00 50.69 269 CYS A C 1
ATOM 1994 O O . CYS A 1 269 ? 11.854 22.527 -26.800 1.00 50.69 269 CYS A O 1
ATOM 1996 N N . ARG A 1 270 ? 10.273 23.505 -25.557 1.00 56.88 270 ARG A N 1
ATOM 1997 C CA . ARG A 1 270 ? 9.613 24.154 -26.705 1.00 56.88 270 ARG A CA 1
ATOM 1998 C C . ARG A 1 270 ? 10.503 25.181 -27.412 1.00 56.88 270 ARG A C 1
ATOM 2000 O O . ARG A 1 270 ? 10.416 25.285 -28.637 1.00 56.88 270 ARG A O 1
ATOM 2007 N N . SER A 1 271 ? 11.346 25.926 -26.693 1.00 50.53 271 SER A N 1
ATOM 2008 C CA . SER A 1 271 ? 12.288 26.865 -27.318 1.00 50.53 271 SER A CA 1
ATOM 2009 C C . SER A 1 271 ? 13.403 26.132 -28.068 1.00 50.53 271 SER A C 1
ATOM 2011 O O . SER A 1 271 ? 13.691 26.496 -29.206 1.00 50.53 271 SER A O 1
ATOM 2013 N N . LEU A 1 272 ? 13.935 25.037 -27.515 1.00 50.91 272 LEU A N 1
ATOM 2014 C CA . LEU A 1 272 ? 14.912 24.176 -28.193 1.00 50.91 272 LEU A CA 1
ATOM 2015 C C . LEU A 1 272 ? 14.338 23.535 -29.472 1.00 50.91 272 LEU A C 1
ATOM 2017 O O . LEU A 1 272 ? 15.001 23.520 -30.509 1.00 50.91 272 LEU A O 1
ATOM 2021 N N . PHE A 1 273 ? 13.076 23.090 -29.457 1.00 44.84 273 PHE A N 1
ATOM 2022 C CA . PHE A 1 273 ? 12.397 22.576 -30.656 1.00 44.84 273 PHE A CA 1
ATOM 2023 C C . PHE A 1 273 ? 12.091 23.661 -31.706 1.00 44.84 273 PHE A C 1
ATOM 2025 O O . PHE A 1 273 ? 12.127 23.372 -32.904 1.00 44.84 273 PHE A O 1
ATOM 2032 N N . ARG A 1 274 ? 11.825 24.913 -31.298 1.00 47.75 274 ARG A N 1
ATOM 2033 C CA . ARG A 1 274 ? 11.693 26.049 -32.234 1.00 47.75 274 ARG A CA 1
ATOM 2034 C C . ARG A 1 274 ? 13.029 26.426 -32.873 1.00 47.75 274 ARG A C 1
ATOM 2036 O O . ARG A 1 274 ? 13.056 26.648 -34.077 1.00 47.75 274 ARG A O 1
ATOM 2043 N N . ILE A 1 275 ? 14.122 26.428 -32.108 1.00 46.97 275 ILE A N 1
ATOM 2044 C CA . ILE A 1 275 ? 15.479 26.671 -32.628 1.00 46.97 275 ILE A CA 1
ATOM 2045 C C . ILE A 1 275 ? 15.868 25.580 -33.636 1.00 46.97 275 ILE A C 1
ATOM 2047 O O . ILE A 1 275 ? 16.401 25.886 -34.698 1.00 46.97 275 ILE A O 1
ATOM 2051 N N . ARG A 1 276 ? 15.501 24.316 -33.379 1.00 39.31 276 ARG A N 1
ATOM 2052 C CA . ARG A 1 276 ? 15.759 23.198 -34.303 1.00 39.31 276 ARG A CA 1
ATOM 2053 C C . ARG A 1 276 ? 14.933 23.257 -35.599 1.00 39.31 276 ARG A C 1
ATOM 2055 O O . ARG A 1 276 ? 15.396 22.760 -36.617 1.00 39.31 276 ARG A O 1
ATOM 2062 N N . ARG A 1 277 ? 13.748 23.890 -35.594 1.00 42.94 277 ARG A N 1
ATOM 2063 C CA . ARG A 1 277 ? 12.969 24.196 -36.817 1.00 42.94 277 ARG A CA 1
ATOM 2064 C C . ARG A 1 277 ? 13.457 25.439 -37.569 1.00 42.94 277 ARG A C 1
ATOM 2066 O O . ARG A 1 277 ? 13.088 25.604 -38.724 1.00 42.94 277 ARG A O 1
ATOM 2073 N N . ALA A 1 278 ? 14.245 26.301 -36.928 1.00 42.50 278 ALA A N 1
ATOM 2074 C CA . ALA A 1 278 ? 14.805 27.516 -37.522 1.00 42.50 278 ALA A CA 1
ATOM 2075 C C . ALA A 1 278 ? 16.254 27.339 -38.022 1.00 42.50 278 ALA A C 1
ATOM 2077 O O . ALA A 1 278 ? 16.845 28.295 -38.519 1.00 42.50 278 ALA A O 1
ATOM 2078 N N . ALA A 1 279 ? 16.833 26.137 -37.904 1.00 36.66 279 ALA A N 1
ATOM 2079 C CA . ALA A 1 279 ? 18.110 25.823 -38.536 1.00 36.66 279 ALA A CA 1
ATOM 2080 C C . ALA A 1 279 ? 17.948 25.876 -40.073 1.00 36.66 279 ALA A C 1
ATOM 2082 O O . ALA A 1 279 ? 16.992 25.295 -40.594 1.00 36.66 279 ALA A O 1
ATOM 2083 N N . PRO A 1 280 ? 18.830 26.581 -40.805 1.00 38.75 280 PRO A N 1
ATOM 2084 C CA . PRO A 1 280 ? 18.659 26.817 -42.231 1.00 38.75 280 PRO A CA 1
ATOM 2085 C C . PRO A 1 280 ? 18.728 25.513 -43.029 1.00 38.75 280 PRO A C 1
ATOM 2087 O O . PRO A 1 280 ? 19.540 24.629 -42.754 1.00 38.75 280 PRO A O 1
ATOM 2090 N N . HIS A 1 281 ? 17.858 25.424 -44.035 1.00 36.69 281 HIS A N 1
ATOM 2091 C CA . HIS A 1 281 ? 17.859 24.383 -45.052 1.00 36.69 281 HIS A CA 1
ATOM 2092 C C . HIS A 1 281 ? 19.259 24.232 -45.659 1.00 36.69 281 HIS A C 1
ATOM 2094 O O . HIS A 1 281 ? 19.724 25.114 -46.378 1.00 36.69 281 HIS A O 1
ATOM 2100 N N . TRP A 1 282 ? 19.905 23.092 -45.427 1.00 32.94 282 TRP A N 1
ATOM 2101 C CA . TRP A 1 282 ? 20.953 22.630 -46.326 1.00 32.94 282 TRP A CA 1
ATOM 2102 C C . TRP A 1 282 ? 20.263 22.061 -47.561 1.00 32.94 282 TRP A C 1
ATOM 2104 O O . TRP A 1 282 ? 19.598 21.027 -47.503 1.00 32.94 282 TRP A O 1
ATOM 2114 N N . THR A 1 283 ? 20.368 22.784 -48.671 1.00 34.31 283 THR A N 1
ATOM 2115 C CA . THR A 1 283 ? 19.955 22.317 -49.991 1.00 34.31 283 THR A CA 1
ATOM 2116 C C . THR A 1 283 ? 20.857 21.166 -50.417 1.00 34.31 283 THR A C 1
ATOM 2118 O O . THR A 1 283 ? 21.926 21.386 -50.981 1.00 34.31 283 THR A O 1
ATOM 2121 N N . THR A 1 284 ? 20.431 19.931 -50.181 1.00 34.16 284 THR A N 1
ATOM 2122 C CA . THR A 1 284 ? 20.881 18.800 -50.992 1.00 34.16 284 THR A CA 1
ATOM 2123 C C . THR A 1 284 ? 19.845 18.577 -52.082 1.00 34.16 284 THR A C 1
ATOM 2125 O O . THR A 1 284 ? 18.756 18.049 -51.867 1.00 34.16 284 THR A O 1
ATOM 2128 N N . GLY A 1 285 ? 20.172 19.074 -53.274 1.00 33.34 285 GLY A N 1
ATOM 2129 C CA . GLY A 1 285 ? 19.479 18.678 -54.485 1.00 33.34 285 GLY A CA 1
ATOM 2130 C C . GLY A 1 285 ? 19.654 17.179 -54.707 1.00 33.34 285 GLY A C 1
ATOM 2131 O O . GLY A 1 285 ? 20.749 16.656 -54.531 1.00 33.34 285 GLY A O 1
ATOM 2132 N N . VAL A 1 286 ? 18.548 16.524 -55.047 1.00 32.25 286 VAL A N 1
ATOM 2133 C CA . VAL A 1 286 ? 18.360 15.422 -56.008 1.00 32.25 286 VAL A CA 1
ATOM 2134 C C . VAL A 1 286 ? 17.025 14.779 -55.629 1.00 32.25 286 VAL A C 1
ATOM 2136 O O . VAL A 1 286 ? 16.858 14.207 -54.555 1.00 32.25 286 VAL A O 1
ATOM 2139 N N . GLY A 1 287 ? 16.032 14.966 -56.496 1.00 31.73 287 GLY A N 1
ATOM 2140 C CA . GLY A 1 287 ? 14.688 14.440 -56.303 1.00 31.73 287 GLY A CA 1
ATOM 2141 C C . GLY A 1 287 ? 14.580 12.956 -56.634 1.00 31.73 287 GLY A C 1
ATOM 2142 O O . GLY A 1 287 ? 15.324 12.449 -57.464 1.00 31.73 287 GLY A O 1
ATOM 2143 N N . HIS A 1 288 ? 13.586 12.287 -56.048 1.00 32.12 288 HIS A N 1
ATOM 2144 C CA . HIS A 1 288 ? 12.566 11.569 -56.814 1.00 32.12 288 HIS A CA 1
ATOM 2145 C C . HIS A 1 288 ? 11.483 10.948 -55.916 1.00 32.12 288 HIS A C 1
ATOM 2147 O O . HIS A 1 288 ? 11.775 10.200 -54.995 1.00 32.12 288 HIS A O 1
ATOM 2153 N N . ARG A 1 289 ? 10.243 11.172 -56.371 1.00 29.88 289 ARG A N 1
ATOM 2154 C CA . ARG A 1 289 ? 9.059 10.291 -56.378 1.00 29.88 289 ARG A CA 1
ATOM 2155 C C . ARG A 1 289 ? 8.259 10.010 -55.093 1.00 29.88 289 ARG A C 1
ATOM 2157 O O . ARG A 1 289 ? 8.760 9.767 -54.010 1.00 29.88 289 ARG A O 1
ATOM 2164 N N . LEU A 1 290 ? 6.950 10.067 -55.343 1.00 35.75 290 LEU A N 1
ATOM 2165 C CA . LEU A 1 290 ? 5.774 9.979 -54.483 1.00 35.75 290 LEU A CA 1
ATOM 2166 C C . LEU A 1 290 ? 5.390 8.531 -54.133 1.00 35.75 290 LEU A C 1
ATOM 2168 O O . LEU A 1 290 ? 5.626 7.624 -54.928 1.00 35.75 290 LEU A O 1
ATOM 2172 N N . GLY A 1 291 ? 4.655 8.387 -53.023 1.00 27.48 291 GLY A N 1
ATOM 2173 C CA . GLY A 1 291 ? 3.893 7.199 -52.601 1.00 27.48 291 GLY A CA 1
ATOM 2174 C C . GLY A 1 291 ? 4.276 6.799 -51.171 1.00 27.48 291 GLY A C 1
ATOM 2175 O O . GLY A 1 291 ? 5.453 6.730 -50.868 1.00 27.48 291 GLY A O 1
ATOM 2176 N N . GLY A 1 292 ? 3.401 6.563 -50.200 1.00 27.84 292 GLY A N 1
ATOM 2177 C CA . GLY A 1 292 ? 1.952 6.436 -50.134 1.00 27.84 292 GLY A CA 1
ATOM 2178 C C . GLY A 1 292 ? 1.546 6.306 -48.652 1.00 27.84 292 GLY A C 1
ATOM 2179 O O . GLY A 1 292 ? 2.334 6.561 -47.747 1.00 27.84 292 GLY A O 1
ATOM 2180 N N . VAL A 1 293 ? 0.289 5.957 -48.425 1.00 32.19 293 VAL A N 1
ATOM 2181 C CA . VAL A 1 293 ? -0.516 6.155 -47.211 1.00 32.19 293 VAL A CA 1
ATOM 2182 C C . VAL A 1 293 ? -0.394 4.996 -46.189 1.00 32.19 293 VAL A C 1
ATOM 2184 O O . VAL A 1 293 ? -0.701 3.869 -46.542 1.00 32.19 293 VAL A O 1
ATOM 2187 N N . HIS A 1 294 ? -0.069 5.327 -44.923 1.00 29.16 294 HIS A N 1
ATOM 2188 C CA . HIS A 1 294 ? -0.546 4.752 -43.628 1.00 29.16 294 HIS A CA 1
ATOM 2189 C C . HIS A 1 294 ? -0.281 3.249 -43.253 1.00 29.16 294 HIS A C 1
ATOM 2191 O O . HIS A 1 294 ? 0.342 2.531 -44.022 1.00 29.16 294 HIS A O 1
ATOM 2197 N N . PRO A 1 295 ? -0.590 2.799 -42.004 1.00 58.44 295 PRO A N 1
ATOM 2198 C CA . PRO A 1 295 ? 0.372 2.442 -40.944 1.00 58.44 295 PRO A CA 1
ATOM 2199 C C . PRO A 1 295 ? 0.403 0.941 -40.575 1.00 58.44 295 PRO A C 1
ATOM 2201 O O . PRO A 1 295 ? -0.593 0.250 -40.758 1.00 58.44 295 PRO A O 1
ATOM 2204 N N . ALA A 1 296 ? 1.465 0.463 -39.918 1.00 28.06 296 ALA A N 1
ATOM 2205 C CA . ALA A 1 296 ? 1.416 -0.782 -39.143 1.00 28.06 296 ALA A CA 1
ATOM 2206 C C . ALA A 1 296 ? 2.707 -1.047 -38.357 1.00 28.06 296 ALA A C 1
ATOM 2208 O O . ALA A 1 296 ? 3.800 -0.930 -38.896 1.00 28.06 296 ALA A O 1
ATOM 2209 N N . TYR A 1 297 ? 2.531 -1.398 -37.082 1.00 32.19 297 TYR A N 1
ATOM 2210 C CA . TYR A 1 297 ? 3.188 -2.512 -36.391 1.00 32.19 297 TYR A CA 1
ATOM 2211 C C . TYR A 1 297 ? 4.094 -3.402 -37.271 1.00 32.19 297 TYR A C 1
ATOM 2213 O O . TYR A 1 297 ? 3.643 -3.882 -38.296 1.00 32.19 297 TYR A O 1
ATOM 2221 N N . GLU A 1 298 ? 5.328 -3.676 -36.837 1.00 32.28 298 GLU A N 1
ATOM 2222 C CA . GLU A 1 298 ? 5.988 -4.992 -36.940 1.00 32.28 298 GLU A CA 1
ATOM 2223 C C . GLU A 1 298 ? 7.391 -4.945 -36.290 1.00 32.28 298 GLU A C 1
ATOM 2225 O O . GLU A 1 298 ? 8.299 -4.268 -36.761 1.00 32.28 298 GLU A O 1
ATOM 2230 N N . LEU A 1 299 ? 7.515 -5.672 -35.169 1.00 35.44 299 LEU A N 1
ATOM 2231 C CA . LEU A 1 299 ? 8.594 -6.627 -34.856 1.00 35.44 299 LEU A CA 1
ATOM 2232 C C . LEU A 1 299 ? 10.040 -6.087 -34.919 1.00 35.44 299 LEU A C 1
ATOM 2234 O O . LEU A 1 299 ? 10.672 -6.037 -35.965 1.00 35.44 299 LEU A O 1
ATOM 2238 N N . VAL A 1 300 ? 10.671 -5.705 -33.801 1.00 37.81 300 VAL A N 1
ATOM 2239 C CA . VAL A 1 300 ? 11.288 -6.631 -32.820 1.00 37.81 300 VAL A CA 1
ATOM 2240 C C . VAL A 1 300 ? 11.321 -8.078 -33.319 1.00 37.81 300 VAL A C 1
ATOM 2242 O O . VAL A 1 300 ? 10.410 -8.861 -33.071 1.00 37.81 300 VAL A O 1
ATOM 2245 N N . GLY A 1 301 ? 12.377 -8.420 -34.051 1.00 37.97 301 GLY A N 1
ATOM 2246 C CA . GLY A 1 301 ? 12.599 -9.782 -34.523 1.00 37.97 301 GLY A CA 1
ATOM 2247 C C . GLY A 1 301 ? 13.722 -9.884 -35.546 1.00 37.97 301 GLY A C 1
ATOM 2248 O O . GLY A 1 301 ? 13.459 -10.314 -36.660 1.00 37.97 301 GLY A O 1
ATOM 2249 N N . ARG A 1 302 ? 14.945 -9.453 -35.196 1.00 30.98 302 ARG A N 1
ATOM 2250 C CA . ARG A 1 302 ? 16.222 -9.878 -35.820 1.00 30.98 302 ARG A CA 1
ATOM 2251 C C . ARG A 1 302 ? 17.397 -9.119 -35.201 1.00 30.98 302 ARG A C 1
ATOM 2253 O O . ARG A 1 302 ? 17.917 -8.165 -35.765 1.00 30.98 302 ARG A O 1
ATOM 2260 N N . ALA A 1 303 ? 17.807 -9.548 -34.021 1.00 33.75 303 ALA A N 1
ATOM 2261 C CA . ALA A 1 303 ? 19.129 -9.246 -33.493 1.00 33.75 303 ALA A CA 1
ATOM 2262 C C . ALA A 1 303 ? 19.520 -10.406 -32.583 1.00 33.75 303 ALA A C 1
ATOM 2264 O O . ALA A 1 303 ? 19.491 -10.247 -31.380 1.00 33.75 303 ALA A O 1
ATOM 2265 N N . ASP A 1 304 ? 19.728 -11.582 -33.178 1.00 39.16 304 ASP A N 1
ATOM 2266 C CA . ASP A 1 304 ? 20.356 -12.753 -32.551 1.00 39.16 304 ASP A CA 1
ATOM 2267 C C . ASP A 1 304 ? 20.517 -13.851 -33.613 1.00 39.16 304 ASP A C 1
ATOM 2269 O O . ASP A 1 304 ? 19.780 -14.819 -33.578 1.00 39.16 304 ASP A O 1
ATOM 2273 N N . ILE A 1 305 ? 21.400 -13.666 -34.607 1.00 36.28 305 ILE A N 1
ATOM 2274 C CA . ILE A 1 305 ? 22.229 -14.718 -35.247 1.00 36.28 305 ILE A CA 1
ATOM 2275 C C . ILE A 1 305 ? 23.335 -13.981 -36.020 1.00 36.28 305 ILE A C 1
ATOM 2277 O O . ILE A 1 305 ? 23.209 -13.764 -37.217 1.00 36.28 305 ILE A O 1
ATOM 2281 N N . GLU A 1 306 ? 24.405 -13.560 -35.347 1.00 34.06 306 GLU A N 1
ATOM 2282 C CA . GLU A 1 306 ? 25.715 -13.352 -35.991 1.00 34.06 306 GLU A CA 1
ATOM 2283 C C . GLU A 1 306 ? 26.816 -13.299 -34.920 1.00 34.06 306 GLU A C 1
ATOM 2285 O O . GLU A 1 306 ? 27.505 -12.308 -34.705 1.00 34.06 306 GLU A O 1
ATOM 2290 N N . ALA A 1 307 ? 26.961 -14.403 -34.189 1.00 37.50 307 ALA A N 1
ATOM 2291 C CA . ALA A 1 307 ? 28.144 -14.657 -33.380 1.00 37.50 307 ALA A CA 1
ATOM 2292 C C . ALA A 1 307 ? 28.396 -16.165 -33.331 1.00 37.50 307 ALA A C 1
ATOM 2294 O O . ALA A 1 307 ? 27.795 -16.887 -32.543 1.00 37.50 307 ALA A O 1
ATOM 2295 N N . GLY A 1 308 ? 29.301 -16.630 -34.192 1.00 33.88 308 GLY A N 1
ATOM 2296 C CA . GLY A 1 308 ? 29.940 -17.931 -34.035 1.00 33.88 308 GLY A CA 1
ATOM 2297 C C . GLY A 1 308 ? 29.836 -18.843 -35.246 1.00 33.88 308 GLY A C 1
ATOM 2298 O O . GLY A 1 308 ? 28.954 -19.682 -35.295 1.00 33.88 308 GLY A O 1
ATOM 2299 N N . THR A 1 309 ? 30.828 -18.781 -36.133 1.00 34.03 309 THR A N 1
ATOM 2300 C CA . THR A 1 309 ? 31.502 -20.002 -36.603 1.00 34.03 309 THR A CA 1
ATOM 2301 C C . THR A 1 309 ? 32.924 -19.671 -37.039 1.00 34.03 309 THR A C 1
ATOM 2303 O O . THR A 1 309 ? 33.161 -18.768 -37.836 1.00 34.03 309 THR A O 1
ATOM 2306 N N . ALA A 1 310 ? 33.856 -20.405 -36.440 1.00 36.09 310 ALA A N 1
ATOM 2307 C CA . ALA A 1 310 ? 35.296 -20.259 -36.519 1.00 36.09 310 ALA A CA 1
ATOM 2308 C C . ALA A 1 310 ? 35.892 -20.633 -37.888 1.00 36.09 310 ALA A C 1
ATOM 2310 O O . ALA A 1 310 ? 35.381 -21.492 -38.608 1.00 36.09 310 ALA A O 1
ATOM 2311 N N . ALA A 1 311 ? 37.031 -20.010 -38.190 1.00 35.59 311 ALA A N 1
ATOM 2312 C CA . ALA A 1 311 ? 37.899 -20.314 -39.319 1.00 35.59 311 ALA A CA 1
ATOM 2313 C C . ALA A 1 311 ? 38.464 -21.751 -39.255 1.00 35.59 311 ALA A C 1
ATOM 2315 O O . ALA A 1 311 ? 38.921 -22.204 -38.205 1.00 35.59 311 ALA A O 1
ATOM 2316 N N . LYS A 1 312 ? 38.486 -22.445 -40.401 1.00 37.12 312 LYS A N 1
ATOM 2317 C CA . LYS A 1 312 ? 39.240 -23.691 -40.640 1.00 37.12 312 LYS A CA 1
ATOM 2318 C C . LYS A 1 312 ? 40.534 -23.370 -41.415 1.00 37.12 312 LYS A C 1
ATOM 2320 O O . LYS A 1 312 ? 40.460 -22.561 -42.339 1.00 37.12 312 LYS A O 1
ATOM 2325 N N . PRO A 1 313 ? 41.687 -23.994 -41.102 1.00 41.00 313 PRO A N 1
ATOM 2326 C CA . PRO A 1 313 ? 42.935 -23.794 -41.843 1.00 41.00 313 PRO A CA 1
ATOM 2327 C C . PRO A 1 313 ? 43.040 -24.724 -43.074 1.00 41.00 313 PRO A C 1
ATOM 2329 O O . PRO A 1 313 ? 42.277 -25.692 -43.171 1.00 41.00 313 PRO A O 1
ATOM 2332 N N . PRO A 1 314 ? 43.958 -24.445 -44.025 1.00 42.75 314 PRO A N 1
ATOM 2333 C CA . PRO A 1 314 ? 44.010 -25.135 -45.310 1.00 42.75 314 PRO A CA 1
ATOM 2334 C C . PRO A 1 314 ? 44.750 -26.480 -45.250 1.00 42.75 314 PRO A C 1
ATOM 2336 O O . PRO A 1 314 ? 45.649 -26.703 -44.443 1.00 42.75 314 PRO A O 1
ATOM 2339 N N . VAL A 1 315 ? 44.335 -27.366 -46.154 1.00 47.06 315 VAL A N 1
ATOM 2340 C CA . VAL A 1 315 ? 44.810 -28.737 -46.374 1.00 47.06 315 VAL A CA 1
ATOM 2341 C C . VAL A 1 315 ? 46.018 -28.728 -47.322 1.00 47.06 315 VAL A C 1
ATOM 2343 O O . VAL A 1 315 ? 45.962 -28.075 -48.362 1.00 47.06 315 VAL A O 1
ATOM 2346 N N . HIS A 1 316 ? 47.068 -29.497 -47.012 1.00 41.75 316 HIS A N 1
ATOM 2347 C CA . HIS A 1 316 ? 48.109 -29.893 -47.974 1.00 41.75 316 HIS A CA 1
ATOM 2348 C C . HIS A 1 316 ? 47.893 -31.350 -48.453 1.00 41.75 316 HIS A C 1
ATOM 2350 O O . HIS A 1 316 ? 47.364 -32.154 -47.683 1.00 41.75 316 HIS A O 1
ATOM 2356 N N . PRO A 1 317 ? 48.263 -31.693 -49.708 1.00 48.59 317 PRO A N 1
ATOM 2357 C CA . PRO A 1 317 ? 47.997 -32.996 -50.332 1.00 48.59 317 PRO A CA 1
ATOM 2358 C C . PRO A 1 317 ? 49.149 -34.012 -50.117 1.00 48.59 317 PRO A C 1
ATOM 2360 O O . PRO A 1 317 ? 50.173 -33.647 -49.539 1.00 48.59 317 PRO A O 1
ATOM 2363 N N . PRO A 1 318 ? 48.986 -35.287 -50.536 1.00 54.72 318 PRO A N 1
ATOM 2364 C CA . PRO A 1 318 ? 49.636 -36.423 -49.889 1.00 54.72 318 PRO A CA 1
ATOM 2365 C C . PRO A 1 318 ? 50.905 -36.913 -50.599 1.00 54.72 318 PRO A C 1
ATOM 2367 O O . PRO A 1 318 ? 50.922 -36.989 -51.824 1.00 54.72 318 PRO A O 1
ATOM 2370 N N . THR A 1 319 ? 51.883 -37.348 -49.798 1.00 43.31 319 THR A N 1
ATOM 2371 C CA . THR A 1 319 ? 52.719 -38.560 -49.955 1.00 43.31 319 THR A CA 1
ATOM 2372 C C . THR A 1 319 ? 53.415 -38.840 -48.634 1.00 43.31 319 THR A C 1
ATOM 2374 O O . THR A 1 319 ? 53.971 -37.865 -48.080 1.00 43.31 319 THR A O 1
#

Mean predicted aligned error: 12.45 Å

Organism: Plasmodiophora brassicae (NCBI:txid37360)